Protein AF-A0A7U9SZ93-F1 (afdb_monomer)

pLDDT: mean 77.61, std 23.72, range [25.92, 97.75]

Secondary structure (DSSP, 8-state):
----------PPPPP----------------S--S-----TT-SEEEE-TTS-EEEEEEPTT--SSS--EEEEEE-TTS-EEEEEE-GGG--TTSEEHHHHHHHHHHHHHTTSS-HHHHHHTTTTT--S---HHHHTT-EE-HHHHHHHHHHHHHHTT-HHHHHHHHHHHHHHHHHHTT-

Radius of gyration: 24.44 Å; Cα contacts (8 Å, |Δi|>4): 261; chains: 1; bounding box: 89×52×38 Å

Solvent-accessible surface area (backbone atoms only — not comparable to full-atom values): 10765 Å² total; per-residue (Å²): 131,89,79,96,75,89,81,83,87,83,86,82,86,83,82,90,78,91,84,80,90,74,83,77,76,68,73,76,81,68,74,76,77,80,40,76,74,77,77,62,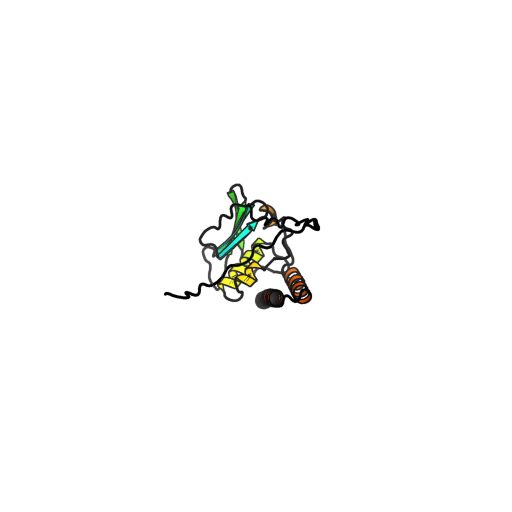86,86,44,74,45,72,47,75,32,61,67,25,16,34,40,36,28,28,79,30,91,84,51,41,94,92,49,54,35,27,30,35,40,37,30,34,65,89,65,53,74,49,78,44,84,42,46,46,92,73,57,44,54,64,63,24,27,54,51,49,48,54,40,36,37,41,48,33,35,76,69,68,64,38,55,69,73,42,42,71,47,63,55,55,84,73,64,84,74,72,47,29,67,75,47,37,73,65,49,69,41,42,46,49,60,42,38,52,52,50,22,52,50,22,50,76,72,68,33,60,71,54,20,54,34,30,49,49,50,51,54,44,48,51,66,52,61,77,70,107

Sequence (180 aa):
MNVNGINNGAYMTVQKGRVPKLRNESSNFQNSFNGVHTLVMGGLCSRGLADGGCVTVYKAEGYSAENPIMRVVTRAADGQEHEQLIYPAKVDPASATRTEIDALAAYLVDEKKLDGMAALRIGAGAEKGTESFSTAFAEKKNFYAIAEEMMKMQYECRNLAGYASYQKILSAFDAFMDKG

Structure (mmCIF, N/CA/C/O backbone):
data_AF-A0A7U9SZ93-F1
#
_entry.id   AF-A0A7U9SZ93-F1
#
loop_
_atom_site.group_PDB
_atom_site.id
_atom_site.type_symbol
_atom_site.label_atom_id
_atom_site.label_alt_id
_atom_site.label_comp_id
_atom_site.label_asym_id
_atom_site.label_entity_id
_atom_site.label_seq_id
_atom_site.pdbx_PDB_ins_code
_atom_site.Cartn_x
_atom_site.Cartn_y
_atom_site.Cartn_z
_atom_site.occupancy
_atom_site.B_iso_or_equiv
_atom_site.auth_seq_id
_atom_site.auth_comp_id
_atom_site.auth_asym_id
_atom_site.auth_atom_id
_atom_site.pdbx_PDB_model_num
ATOM 1 N N . MET A 1 1 ? 73.102 -36.809 14.522 1.00 31.33 1 MET A N 1
ATOM 2 C CA . MET A 1 1 ? 71.870 -37.623 14.476 1.00 31.33 1 MET A CA 1
ATOM 3 C C . MET A 1 1 ? 70.683 -36.690 14.578 1.00 31.33 1 MET A C 1
ATOM 5 O O . MET A 1 1 ? 70.724 -35.839 15.452 1.00 31.33 1 MET A O 1
ATOM 9 N N . ASN A 1 2 ? 69.672 -36.936 13.733 1.00 25.92 2 ASN A N 1
ATOM 10 C CA . ASN A 1 2 ? 68.259 -36.545 13.863 1.00 25.92 2 ASN A CA 1
ATOM 11 C C . ASN A 1 2 ? 67.887 -35.054 13.822 1.00 25.92 2 ASN A C 1
ATOM 13 O O . ASN A 1 2 ? 68.501 -34.247 14.498 1.00 25.92 2 ASN A O 1
ATOM 17 N N . VAL A 1 3 ? 66.815 -34.608 13.164 1.00 28.03 3 VAL A N 1
ATOM 18 C CA . VAL A 1 3 ? 66.059 -34.992 11.950 1.00 28.03 3 VAL A CA 1
ATOM 19 C C . VAL A 1 3 ? 65.309 -33.703 11.567 1.00 28.03 3 VAL A C 1
ATOM 21 O O . VAL A 1 3 ? 64.811 -33.006 12.448 1.00 28.03 3 VAL A O 1
ATOM 24 N N . ASN A 1 4 ? 65.225 -33.388 10.274 1.00 29.12 4 ASN A N 1
ATOM 25 C CA . ASN A 1 4 ? 64.464 -32.251 9.747 1.00 29.12 4 ASN A CA 1
ATOM 26 C C . ASN A 1 4 ? 62.950 -32.464 9.918 1.00 29.12 4 ASN A C 1
ATOM 28 O O . ASN A 1 4 ? 62.392 -33.396 9.343 1.00 29.12 4 ASN A O 1
ATOM 32 N N . GLY A 1 5 ? 62.293 -31.566 10.655 1.00 31.05 5 GLY A N 1
ATOM 33 C CA . GLY A 1 5 ? 60.838 -31.434 10.724 1.00 31.05 5 GLY A CA 1
ATOM 34 C C . GLY A 1 5 ? 60.398 -30.092 10.139 1.00 31.05 5 GLY A C 1
ATOM 35 O O . GLY A 1 5 ? 60.733 -29.038 10.668 1.00 31.05 5 GLY A O 1
ATOM 36 N N . ILE A 1 6 ? 59.666 -30.154 9.030 1.00 35.97 6 ILE A N 1
ATOM 37 C CA . ILE A 1 6 ? 58.974 -29.047 8.359 1.00 35.97 6 ILE A CA 1
ATOM 38 C C . ILE A 1 6 ? 57.948 -28.426 9.320 1.00 35.97 6 ILE A C 1
ATOM 40 O O . ILE A 1 6 ? 57.175 -29.168 9.925 1.00 35.97 6 ILE A O 1
ATOM 44 N N . ASN A 1 7 ? 57.860 -27.092 9.408 1.00 32.72 7 ASN A N 1
ATOM 45 C CA . ASN A 1 7 ? 56.619 -26.461 9.855 1.00 32.72 7 ASN A CA 1
ATOM 46 C C . ASN A 1 7 ? 56.315 -25.142 9.131 1.00 32.72 7 ASN A C 1
ATOM 48 O O . ASN A 1 7 ? 57.194 -24.330 8.851 1.00 32.72 7 ASN A O 1
ATOM 52 N N . ASN A 1 8 ? 55.036 -25.013 8.794 1.00 31.09 8 ASN A N 1
ATOM 53 C CA . ASN A 1 8 ? 54.407 -24.039 7.914 1.00 31.09 8 ASN A CA 1
ATOM 54 C C . ASN A 1 8 ? 54.127 -22.700 8.618 1.00 31.09 8 ASN A C 1
ATOM 56 O O . ASN A 1 8 ? 53.673 -22.682 9.756 1.00 31.09 8 ASN A O 1
ATOM 60 N N . GLY A 1 9 ? 54.253 -21.607 7.854 1.00 30.03 9 GLY A N 1
ATOM 61 C CA . GLY A 1 9 ? 53.345 -20.453 7.911 1.00 30.03 9 GLY A CA 1
ATOM 62 C C . GLY A 1 9 ? 53.557 -19.409 9.013 1.00 30.03 9 GLY A C 1
ATOM 63 O O . GLY A 1 9 ? 52.816 -19.385 9.989 1.00 30.03 9 GLY A O 1
ATOM 64 N N . ALA A 1 10 ? 54.458 -18.449 8.784 1.00 28.47 10 ALA A N 1
ATOM 65 C CA . ALA A 1 10 ? 54.437 -17.151 9.465 1.00 28.47 10 ALA A CA 1
ATOM 66 C C . ALA A 1 10 ? 53.928 -16.072 8.491 1.00 28.47 10 ALA A C 1
ATOM 68 O O . ALA A 1 10 ? 54.569 -15.802 7.476 1.00 28.47 10 ALA A O 1
ATOM 69 N N . TYR A 1 11 ? 52.783 -15.452 8.787 1.00 28.86 11 TYR A N 1
ATOM 70 C CA . TYR A 1 11 ? 52.353 -14.231 8.100 1.00 28.86 11 TYR A CA 1
ATOM 71 C C . TYR A 1 11 ? 53.077 -13.020 8.707 1.00 28.86 11 TYR A C 1
ATOM 73 O O . TYR A 1 11 ? 53.066 -12.822 9.920 1.00 28.86 11 TYR A O 1
ATOM 81 N N . MET A 1 12 ? 53.715 -12.228 7.843 1.00 28.36 12 MET A N 1
ATOM 82 C CA . MET A 1 12 ? 54.451 -11.002 8.169 1.00 28.36 12 MET A CA 1
ATOM 83 C C . MET A 1 12 ? 53.517 -9.844 8.557 1.00 28.36 12 MET A C 1
ATOM 85 O O . MET A 1 12 ? 52.495 -9.607 7.913 1.00 28.36 12 MET A O 1
ATOM 89 N N . THR A 1 13 ? 53.919 -9.065 9.561 1.00 32.81 13 THR A N 1
ATOM 90 C CA . THR A 1 13 ? 53.253 -7.831 10.009 1.00 32.81 13 THR A CA 1
ATOM 91 C C . THR A 1 13 ? 53.628 -6.651 9.103 1.00 32.81 13 THR A C 1
ATOM 93 O O . THR A 1 13 ? 54.809 -6.339 8.960 1.00 32.81 13 THR A O 1
ATOM 96 N N . VAL A 1 14 ? 52.648 -5.949 8.519 1.00 34.06 14 VAL A N 1
ATOM 97 C CA . VAL A 1 14 ? 52.897 -4.761 7.675 1.00 34.06 14 VAL A CA 1
ATOM 98 C C . VAL A 1 14 ? 52.800 -3.471 8.505 1.00 34.06 14 VAL A C 1
ATOM 100 O O . VAL A 1 14 ? 51.798 -3.215 9.174 1.00 34.06 14 VAL A O 1
ATOM 103 N N . GLN A 1 15 ? 53.863 -2.658 8.463 1.00 34.50 15 GLN A N 1
ATOM 104 C CA . GLN A 1 15 ? 54.005 -1.371 9.156 1.00 34.50 15 GLN A CA 1
ATOM 105 C C . GLN A 1 15 ? 53.148 -0.252 8.524 1.00 34.50 15 GLN A C 1
ATOM 107 O O . GLN A 1 15 ? 53.069 -0.117 7.305 1.00 34.50 15 GLN A O 1
ATOM 112 N N . LYS A 1 16 ? 52.540 0.593 9.373 1.00 35.19 16 LYS A N 1
ATOM 113 C CA . LYS A 1 16 ? 51.723 1.766 9.001 1.00 35.19 16 LYS A CA 1
ATOM 114 C C . LYS A 1 16 ? 52.574 2.921 8.445 1.00 35.19 16 LYS A C 1
ATOM 116 O O . LYS A 1 16 ? 53.271 3.583 9.210 1.00 35.19 16 LYS A O 1
ATOM 121 N N . GLY A 1 17 ? 52.395 3.257 7.166 1.00 31.75 17 GLY A N 1
ATOM 122 C CA . GLY A 1 17 ? 52.705 4.580 6.600 1.00 31.75 17 GLY A CA 1
ATOM 123 C C . GLY A 1 17 ? 51.456 5.478 6.566 1.00 31.75 17 GLY A C 1
ATOM 124 O O . GLY A 1 17 ? 50.368 5.005 6.247 1.00 31.75 17 GLY A O 1
ATOM 125 N N . ARG A 1 18 ? 51.576 6.763 6.933 1.00 43.62 18 ARG A N 1
ATOM 126 C CA . ARG A 1 18 ? 50.478 7.758 6.912 1.00 43.62 18 ARG A CA 1
ATOM 127 C C . ARG A 1 18 ? 50.442 8.540 5.599 1.00 43.62 18 ARG A C 1
ATOM 129 O O . ARG A 1 18 ? 51.437 9.194 5.326 1.00 43.62 18 ARG A O 1
ATOM 136 N N . VAL A 1 19 ? 49.276 8.600 4.940 1.00 34.16 19 VAL A N 1
ATOM 137 C CA . VAL A 1 19 ? 48.584 9.771 4.313 1.00 34.16 19 VAL A CA 1
ATOM 138 C C . VAL A 1 19 ? 47.354 9.264 3.521 1.00 34.16 19 VAL A C 1
ATOM 140 O O . VAL A 1 19 ? 47.399 8.109 3.108 1.00 34.16 19 VAL A O 1
ATOM 143 N N . PRO A 1 20 ? 46.295 10.050 3.208 1.00 33.03 20 PRO A N 1
ATOM 144 C CA . PRO A 1 20 ? 45.806 11.337 3.730 1.00 33.03 20 PRO A CA 1
ATOM 145 C C . PRO A 1 20 ? 44.387 11.224 4.362 1.00 33.03 20 PRO A C 1
ATOM 147 O O . PRO A 1 20 ? 43.638 10.285 4.101 1.00 33.03 20 PRO A O 1
ATOM 150 N N . LYS A 1 21 ? 43.977 12.194 5.19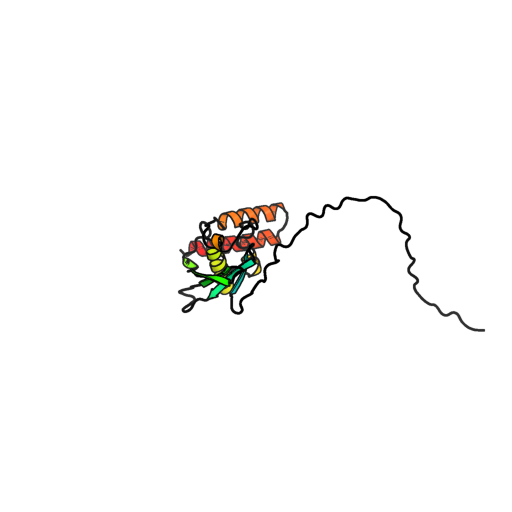8 1.00 38.19 21 LYS A N 1
ATOM 151 C CA . LYS A 1 21 ? 42.596 12.262 5.723 1.00 38.19 21 LYS A CA 1
ATOM 152 C C . LYS A 1 21 ? 41.635 12.711 4.616 1.00 38.19 21 LYS A C 1
ATOM 154 O O . LYS A 1 21 ? 41.439 13.908 4.427 1.00 38.19 21 LYS A O 1
ATOM 159 N N . LEU A 1 22 ? 40.998 11.761 3.935 1.00 34.59 22 LEU A N 1
ATOM 160 C CA . LEU A 1 22 ? 39.692 12.013 3.329 1.00 34.59 22 LEU A CA 1
ATOM 161 C C . LEU A 1 22 ? 38.720 12.289 4.475 1.00 34.59 22 LEU A C 1
ATOM 163 O O . LEU A 1 22 ? 38.514 11.446 5.351 1.00 34.59 22 LEU A O 1
ATOM 167 N N . ARG A 1 23 ? 38.184 13.510 4.510 1.00 34.34 23 ARG A N 1
ATOM 168 C CA . ARG A 1 23 ? 37.079 13.867 5.392 1.00 34.34 23 ARG A CA 1
ATOM 169 C C . ARG A 1 23 ? 35.886 13.051 4.905 1.00 34.34 23 ARG A C 1
ATOM 171 O O . ARG A 1 23 ? 35.230 13.412 3.937 1.00 34.34 23 ARG A O 1
ATOM 178 N N . ASN A 1 24 ? 35.691 11.892 5.520 1.00 38.94 24 ASN A N 1
ATOM 179 C CA . ASN A 1 24 ? 34.487 11.111 5.342 1.00 38.94 24 ASN A CA 1
ATOM 180 C C . ASN A 1 24 ? 33.405 11.862 6.119 1.00 38.94 24 ASN A C 1
ATOM 182 O O . ASN A 1 24 ? 33.182 11.604 7.300 1.00 38.94 24 ASN A O 1
ATOM 186 N N . GLU A 1 25 ? 32.805 12.870 5.492 1.00 40.66 25 GLU A N 1
ATOM 187 C CA . GLU A 1 25 ? 31.473 13.301 5.893 1.00 40.66 25 GLU A CA 1
ATOM 188 C C . GLU A 1 25 ? 30.541 12.178 5.455 1.00 40.66 25 GLU A C 1
ATOM 190 O O . GLU A 1 25 ? 29.906 12.222 4.406 1.00 40.66 25 GLU A O 1
ATOM 195 N N . SER A 1 26 ? 30.531 11.105 6.249 1.00 33.38 26 SER A N 1
ATOM 196 C CA . SER A 1 26 ? 29.416 10.183 6.247 1.00 33.38 26 SER A CA 1
ATOM 197 C C . SER A 1 26 ? 28.205 11.042 6.571 1.00 33.38 26 SER A C 1
ATOM 199 O O . SER A 1 26 ? 28.023 11.445 7.722 1.00 33.38 26 SER A O 1
ATOM 201 N N . SER A 1 27 ? 27.399 11.365 5.560 1.00 37.50 27 SER A N 1
ATOM 202 C CA . SER A 1 27 ? 26.005 11.696 5.800 1.00 37.50 27 SER A CA 1
ATOM 203 C C . SER A 1 27 ? 25.494 10.557 6.663 1.00 37.50 27 SER A C 1
ATOM 205 O O . SER A 1 27 ? 25.481 9.410 6.210 1.00 37.50 27 SER A O 1
ATOM 207 N N . ASN A 1 28 ? 25.227 10.844 7.935 1.00 32.81 28 ASN A N 1
ATOM 208 C CA . ASN A 1 28 ? 24.661 9.874 8.846 1.00 32.81 28 ASN A CA 1
ATOM 209 C C . ASN A 1 28 ? 23.419 9.324 8.152 1.00 32.81 28 ASN A C 1
ATOM 211 O O . ASN A 1 28 ? 22.401 10.008 8.082 1.00 32.81 28 ASN A O 1
ATOM 215 N N . PHE A 1 29 ? 23.503 8.110 7.612 1.00 36.12 29 PHE A N 1
ATOM 216 C CA . PHE A 1 29 ? 22.314 7.360 7.268 1.00 36.12 29 PHE A CA 1
ATOM 217 C C . PHE A 1 29 ? 21.731 6.933 8.612 1.00 36.12 29 PHE A C 1
ATOM 219 O O . PHE A 1 29 ? 21.973 5.835 9.110 1.00 36.12 29 PHE A O 1
ATOM 226 N N . GLN A 1 30 ? 21.069 7.881 9.274 1.00 31.77 30 GLN A N 1
ATOM 227 C CA . GLN A 1 30 ? 20.194 7.581 10.382 1.00 31.77 30 GLN A CA 1
ATOM 228 C C . GLN A 1 30 ? 19.029 6.831 9.760 1.00 31.77 30 GLN A C 1
ATOM 230 O O . GLN A 1 30 ? 18.135 7.417 9.159 1.00 31.77 30 GLN A O 1
ATOM 235 N N . ASN A 1 31 ? 19.065 5.510 9.886 1.00 33.62 31 ASN A N 1
ATOM 236 C CA . ASN A 1 31 ? 17.847 4.727 9.878 1.00 33.62 31 ASN A CA 1
ATOM 237 C C . ASN A 1 31 ? 16.881 5.410 10.857 1.00 33.62 31 ASN A C 1
ATOM 239 O O . ASN A 1 31 ? 17.101 5.374 12.064 1.00 33.62 31 ASN A O 1
ATOM 243 N N . SER A 1 32 ? 15.836 6.057 10.344 1.00 36.88 32 SER A N 1
ATOM 244 C CA . SER A 1 32 ? 14.796 6.735 11.134 1.00 36.88 32 SER A CA 1
ATOM 245 C C . SER A 1 32 ? 13.912 5.753 11.931 1.00 36.88 32 SER A C 1
ATOM 247 O O . SER A 1 32 ? 12.857 6.123 12.436 1.00 36.88 32 SER A O 1
ATOM 249 N N . PHE A 1 33 ? 14.320 4.492 12.067 1.00 41.84 33 PHE A N 1
ATOM 250 C CA . PHE A 1 33 ? 13.568 3.421 12.718 1.00 41.84 33 PHE A CA 1
ATOM 251 C C . PHE A 1 33 ? 13.847 3.367 14.234 1.00 41.84 33 PHE A C 1
ATOM 253 O O . PHE A 1 33 ? 14.152 2.309 14.774 1.00 41.84 33 PHE A O 1
ATOM 260 N N . ASN A 1 34 ? 13.789 4.514 14.923 1.00 38.38 34 ASN A N 1
ATOM 261 C CA . ASN A 1 34 ? 13.992 4.616 16.381 1.00 38.38 34 ASN A CA 1
ATOM 262 C C . ASN A 1 34 ? 12.681 4.564 17.194 1.00 38.38 34 ASN A C 1
ATOM 264 O O . ASN A 1 34 ? 12.705 4.755 18.409 1.00 38.38 34 ASN A O 1
ATOM 268 N N . GLY A 1 35 ? 11.537 4.312 16.552 1.00 39.97 35 GLY A N 1
ATOM 269 C CA . GLY A 1 35 ? 10.282 4.038 17.252 1.00 39.97 35 GLY A CA 1
ATOM 270 C C . GLY A 1 35 ? 10.253 2.607 17.788 1.00 39.97 35 GLY A C 1
ATOM 271 O O . GLY A 1 35 ? 10.753 1.684 17.143 1.00 39.97 35 GLY A O 1
ATOM 272 N N . VAL A 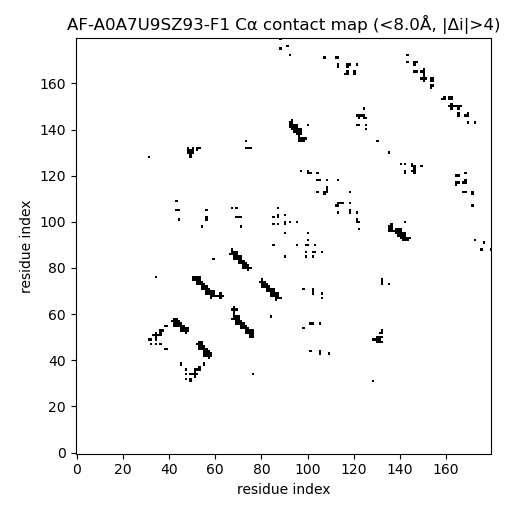1 36 ? 9.635 2.394 18.953 1.00 39.53 36 VAL A N 1
ATOM 273 C CA . VAL A 1 36 ? 9.220 1.051 19.379 1.00 39.53 36 VAL A CA 1
ATOM 274 C C . VAL A 1 36 ? 8.184 0.572 18.363 1.00 39.53 36 VAL A C 1
ATOM 276 O O . VAL A 1 36 ? 7.001 0.885 18.474 1.00 39.53 36 VAL A O 1
ATOM 279 N N . HIS A 1 37 ? 8.622 -0.162 17.336 1.00 47.25 37 HIS A N 1
ATOM 280 C CA . HIS A 1 37 ? 7.709 -0.828 16.418 1.00 47.25 37 HIS A CA 1
ATOM 281 C C . HIS A 1 37 ? 6.961 -1.889 17.214 1.00 47.25 37 HIS A C 1
ATOM 283 O O . HIS A 1 37 ? 7.434 -3.011 17.398 1.00 47.25 37 HIS A O 1
ATOM 289 N N . THR A 1 38 ? 5.779 -1.531 17.702 1.00 48.62 38 THR A N 1
ATOM 290 C CA . THR A 1 38 ? 4.853 -2.518 18.237 1.00 48.62 38 THR A CA 1
ATOM 291 C C . THR A 1 38 ? 4.261 -3.228 17.027 1.00 48.62 38 THR A C 1
ATOM 293 O O . THR A 1 38 ? 3.193 -2.860 16.546 1.00 48.62 38 THR A O 1
ATOM 296 N N . LEU A 1 39 ? 5.004 -4.188 16.468 1.00 51.25 39 LEU A N 1
ATOM 297 C CA . LEU A 1 39 ? 4.455 -5.130 15.501 1.00 51.25 39 LEU A CA 1
ATOM 298 C C . LEU A 1 39 ? 3.350 -5.883 16.233 1.00 51.25 39 LEU A C 1
ATOM 300 O O . LEU A 1 39 ? 3.613 -6.692 17.124 1.00 51.25 39 LEU A O 1
ATOM 304 N N . VAL A 1 40 ? 2.106 -5.545 15.922 1.00 60.12 40 VAL A N 1
ATOM 305 C CA . VAL A 1 40 ? 0.971 -6.171 16.584 1.00 60.12 40 VAL A CA 1
ATOM 306 C C . VAL A 1 40 ? 0.730 -7.524 15.919 1.00 60.12 40 VAL A C 1
ATOM 308 O O . VAL A 1 40 ? 0.546 -7.620 14.703 1.00 60.12 40 VAL A O 1
ATOM 311 N N . MET A 1 41 ? 0.774 -8.585 16.723 1.00 63.47 41 MET A N 1
ATOM 312 C CA . MET A 1 41 ? 0.576 -9.954 16.251 1.00 63.47 41 MET A CA 1
ATOM 313 C C . MET A 1 41 ? -0.791 -10.120 15.578 1.00 63.47 41 MET A C 1
ATOM 315 O O . MET A 1 41 ? -1.795 -9.588 16.045 1.00 63.47 41 MET A O 1
ATOM 319 N N . GLY A 1 42 ? -0.826 -10.888 14.486 1.00 74.75 42 GLY A N 1
ATOM 320 C CA . GLY A 1 42 ? -2.050 -11.181 13.732 1.00 74.75 42 GLY A CA 1
ATOM 321 C C . GLY A 1 42 ? -2.393 -10.179 12.624 1.00 74.75 42 GLY A C 1
ATOM 322 O O . GLY A 1 42 ? -3.359 -10.403 11.898 1.00 74.75 42 GLY A O 1
ATOM 323 N N . GLY A 1 43 ? -1.611 -9.106 12.459 1.00 82.81 43 GLY A N 1
ATOM 324 C CA . GLY A 1 43 ? -1.702 -8.227 11.291 1.00 82.81 43 GLY A CA 1
ATOM 325 C C . GLY A 1 43 ? -1.165 -8.887 10.016 1.00 82.81 43 GLY A C 1
ATOM 326 O O . GLY A 1 43 ? -0.232 -9.688 10.064 1.00 82.81 43 GLY A O 1
ATOM 327 N N . LEU A 1 44 ? -1.741 -8.529 8.869 1.00 87.44 44 LEU A N 1
ATOM 328 C CA . LEU A 1 44 ? -1.263 -8.920 7.538 1.00 87.44 44 LEU A CA 1
ATOM 329 C C . LEU A 1 44 ? -0.037 -8.104 7.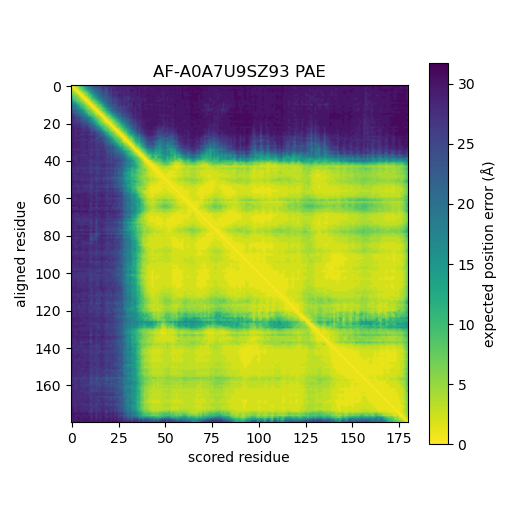114 1.00 87.44 44 LEU A C 1
ATOM 331 O O . LEU A 1 44 ? 0.872 -8.629 6.476 1.00 87.44 44 LEU A O 1
ATOM 335 N N . CYS A 1 45 ? -0.003 -6.822 7.479 1.00 84.44 45 CYS A N 1
ATOM 336 C CA . CYS A 1 45 ? 1.162 -5.962 7.317 1.00 84.44 45 CYS A CA 1
ATOM 337 C C . CYS A 1 45 ? 1.212 -4.914 8.435 1.00 84.44 45 CYS A C 1
ATOM 339 O O . CYS A 1 45 ? 0.187 -4.568 9.030 1.00 84.44 45 CYS A O 1
ATOM 341 N N . SER A 1 46 ? 2.414 -4.418 8.724 1.00 86.62 46 SER A N 1
ATOM 342 C CA . SER A 1 46 ? 2.626 -3.317 9.660 1.00 86.62 46 SER A CA 1
ATOM 343 C C . SER A 1 46 ? 3.747 -2.413 9.160 1.00 86.62 46 SER A C 1
ATOM 345 O O . SER A 1 46 ? 4.740 -2.894 8.610 1.00 86.62 46 SER A O 1
ATOM 347 N N . ARG A 1 47 ? 3.579 -1.104 9.343 1.00 86.81 47 ARG A N 1
ATOM 348 C CA . ARG A 1 47 ? 4.511 -0.057 8.914 1.00 86.81 47 ARG A CA 1
ATOM 349 C C . ARG A 1 47 ? 4.676 0.953 10.040 1.00 86.81 47 ARG A C 1
ATOM 351 O O . ARG A 1 47 ? 3.697 1.343 10.666 1.00 86.81 47 ARG A O 1
ATOM 358 N N . GLY A 1 48 ? 5.907 1.365 10.323 1.00 84.81 48 GLY A N 1
ATOM 359 C CA . GLY A 1 48 ? 6.147 2.438 11.288 1.00 84.81 48 GLY A CA 1
ATOM 360 C C . GLY A 1 48 ? 5.974 3.821 10.676 1.00 84.81 48 GLY A C 1
ATOM 361 O O . GLY A 1 48 ? 6.190 4.007 9.481 1.00 84.81 48 GLY A O 1
ATOM 362 N N . LEU A 1 49 ? 5.618 4.775 11.525 1.00 86.06 49 LEU A N 1
ATOM 363 C CA . LEU A 1 49 ? 5.507 6.192 11.201 1.00 86.06 49 LEU A CA 1
ATOM 364 C C . LEU A 1 49 ? 6.726 6.947 11.743 1.00 86.06 49 LEU A C 1
ATOM 366 O O . LEU A 1 49 ? 7.404 6.482 12.664 1.00 86.06 49 LEU A O 1
ATOM 370 N N . ALA A 1 50 ? 7.017 8.119 11.177 1.00 85.44 50 ALA A N 1
ATOM 371 C CA . ALA A 1 50 ? 8.190 8.910 11.553 1.00 85.44 50 ALA A CA 1
ATOM 372 C C . ALA A 1 50 ? 8.094 9.477 12.980 1.00 85.44 50 ALA A C 1
ATOM 374 O O . ALA A 1 50 ? 9.113 9.735 13.614 1.00 85.44 50 ALA A O 1
ATOM 375 N N . ASP A 1 51 ? 6.876 9.636 13.502 1.00 85.69 51 ASP A N 1
ATOM 376 C CA . ASP A 1 51 ? 6.600 10.082 14.872 1.00 85.69 51 ASP A CA 1
ATOM 377 C C . ASP A 1 51 ? 6.660 8.952 15.917 1.00 85.69 51 ASP A C 1
ATOM 379 O O . ASP A 1 51 ? 6.348 9.170 17.086 1.00 85.69 51 ASP A O 1
ATOM 383 N N . GLY A 1 52 ? 7.075 7.747 15.511 1.00 85.69 52 GLY A N 1
ATOM 384 C CA . GLY A 1 52 ? 7.166 6.575 16.380 1.00 85.69 52 GLY A CA 1
ATOM 385 C C . GLY A 1 52 ? 5.867 5.777 16.499 1.00 85.69 52 GLY A C 1
ATOM 386 O O . GLY A 1 52 ? 5.860 4.760 17.192 1.00 85.69 52 GLY A O 1
ATOM 387 N N . GLY A 1 53 ? 4.794 6.196 15.822 1.00 88.81 53 GLY A N 1
ATOM 388 C CA . GLY A 1 53 ? 3.578 5.404 15.675 1.00 88.81 53 GLY A CA 1
ATOM 389 C C . GLY A 1 53 ? 3.720 4.234 14.693 1.00 88.81 53 GLY A C 1
ATOM 390 O O . GLY A 1 53 ? 4.786 3.967 14.129 1.00 88.81 53 GLY A O 1
ATOM 391 N N . CYS A 1 54 ? 2.618 3.530 14.452 1.00 90.12 54 CYS A N 1
ATOM 392 C CA . CYS A 1 54 ? 2.532 2.496 13.428 1.00 90.12 54 CYS A CA 1
ATOM 393 C C . CYS A 1 54 ? 1.146 2.420 12.781 1.00 90.12 54 CYS A C 1
ATOM 395 O O . CYS A 1 54 ? 0.143 2.835 13.353 1.00 90.12 54 CYS A O 1
ATOM 397 N N . VAL A 1 55 ? 1.098 1.843 11.586 1.00 91.25 55 VAL A N 1
ATOM 398 C CA . VAL A 1 55 ? -0.117 1.403 10.900 1.00 91.25 55 VAL A CA 1
ATOM 399 C C . VAL A 1 55 ? -0.070 -0.113 10.833 1.00 91.25 55 VAL A C 1
ATOM 401 O O . VAL A 1 55 ? 0.953 -0.679 10.451 1.00 91.25 55 VAL A O 1
ATOM 404 N N . THR A 1 56 ? -1.155 -0.787 11.204 1.00 92.56 56 THR A N 1
ATOM 405 C CA . THR A 1 56 ? -1.282 -2.243 11.072 1.00 92.56 56 THR A CA 1
ATOM 406 C C . THR A 1 56 ? -2.600 -2.598 10.404 1.00 92.56 56 THR A C 1
ATOM 408 O O . THR A 1 56 ? -3.655 -2.096 10.791 1.00 92.56 56 THR A O 1
ATOM 411 N N . VAL A 1 57 ? -2.536 -3.478 9.408 1.00 94.25 57 VAL A N 1
ATOM 412 C CA . VAL A 1 57 ? -3.696 -3.925 8.633 1.00 94.25 57 VAL A CA 1
ATOM 413 C C . VAL A 1 57 ? -4.080 -5.342 9.042 1.00 94.25 57 VAL A C 1
ATOM 415 O O . VAL A 1 57 ? -3.227 -6.220 9.134 1.00 94.25 57 VAL A O 1
ATOM 418 N N . TYR A 1 58 ? -5.373 -5.583 9.227 1.00 93.69 58 TYR A N 1
ATOM 419 C CA . TYR A 1 58 ? -5.963 -6.877 9.560 1.00 93.69 58 TYR A CA 1
ATOM 420 C C . TYR A 1 58 ? -7.099 -7.203 8.591 1.00 93.69 58 TYR A C 1
ATOM 422 O O . TYR A 1 58 ? -7.693 -6.304 7.993 1.00 93.69 58 TYR A O 1
ATOM 430 N N . LYS A 1 59 ? -7.476 -8.481 8.513 1.00 94.06 59 LYS A N 1
ATOM 431 C CA . LYS A 1 59 ? -8.81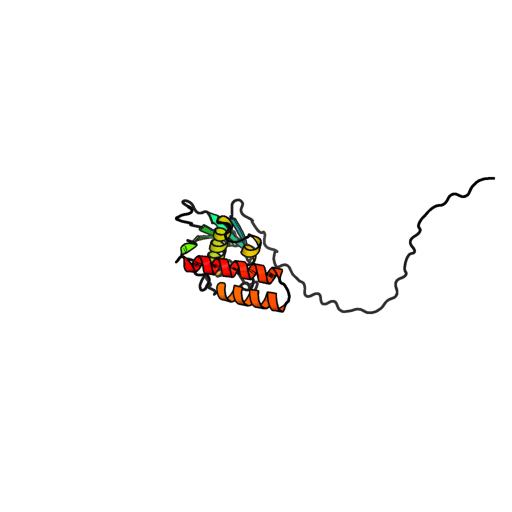8 -8.840 8.035 1.00 94.06 59 LYS A CA 1
ATOM 432 C C . LYS A 1 59 ? -9.833 -8.333 9.057 1.00 94.06 59 LYS A C 1
ATOM 434 O O . LYS A 1 59 ? -9.646 -8.548 10.257 1.00 94.06 59 LYS A O 1
ATOM 439 N N . ALA A 1 60 ? -10.859 -7.624 8.601 1.00 94.88 60 ALA A N 1
ATOM 440 C CA . ALA A 1 60 ? -11.951 -7.215 9.472 1.00 94.88 60 ALA A CA 1
ATOM 441 C C . ALA A 1 60 ? -12.854 -8.410 9.809 1.00 94.88 60 ALA A C 1
ATOM 443 O O . ALA A 1 60 ? -12.823 -9.453 9.147 1.00 94.88 60 ALA A O 1
ATOM 444 N N . GLU A 1 61 ? -13.694 -8.244 10.828 1.00 92.44 61 GLU A N 1
ATOM 445 C CA . GLU A 1 61 ? -14.808 -9.160 11.050 1.00 92.44 61 GLU A CA 1
ATOM 446 C C . GLU A 1 61 ? -15.724 -9.173 9.815 1.00 92.44 61 GLU A C 1
ATOM 448 O O . GLU A 1 61 ? -16.003 -8.130 9.222 1.00 92.44 61 GLU A O 1
ATOM 453 N N . GLY A 1 62 ? -16.154 -10.364 9.392 1.00 89.56 62 GLY A N 1
ATOM 454 C CA . GLY A 1 62 ? -16.982 -10.527 8.193 1.00 89.56 62 GLY A CA 1
ATOM 455 C C . GLY A 1 62 ? -16.226 -10.481 6.860 1.00 89.56 62 GLY A C 1
ATOM 456 O O . GLY A 1 62 ? -16.873 -10.471 5.815 1.00 89.56 62 GLY A O 1
ATOM 457 N N . TYR A 1 63 ? -14.887 -10.482 6.867 1.00 92.06 63 TYR A N 1
ATOM 458 C CA . TYR A 1 63 ? -14.086 -10.637 5.648 1.00 92.06 63 TYR A CA 1
ATOM 459 C C . TYR A 1 63 ? -14.464 -11.917 4.882 1.00 92.06 63 TYR A C 1
ATOM 461 O O . TYR A 1 63 ? -14.408 -13.018 5.437 1.00 92.06 63 TYR A O 1
ATOM 469 N N . SER A 1 64 ? -14.758 -11.781 3.587 1.00 91.12 64 SER A N 1
ATOM 470 C CA . SER A 1 64 ? -14.848 -12.895 2.634 1.00 91.12 64 SER A CA 1
ATOM 471 C C . SER A 1 64 ? -14.166 -12.534 1.311 1.00 91.12 64 SER A C 1
ATOM 473 O O . SER A 1 64 ? -13.821 -11.375 1.084 1.00 91.12 64 SER A O 1
ATOM 475 N N . ALA A 1 65 ? -13.969 -13.515 0.428 1.00 85.62 65 ALA A N 1
ATOM 476 C CA . ALA A 1 65 ? -13.399 -13.262 -0.898 1.00 85.62 65 ALA A CA 1
ATOM 477 C C . ALA A 1 65 ? -14.313 -12.365 -1.760 1.00 85.62 65 ALA A C 1
ATOM 479 O O . ALA A 1 65 ? -13.836 -11.566 -2.561 1.00 85.62 65 ALA A O 1
ATOM 480 N N . GLU A 1 66 ? -15.630 -12.470 -1.572 1.00 88.31 66 GLU A N 1
ATOM 481 C CA . GLU A 1 66 ? -16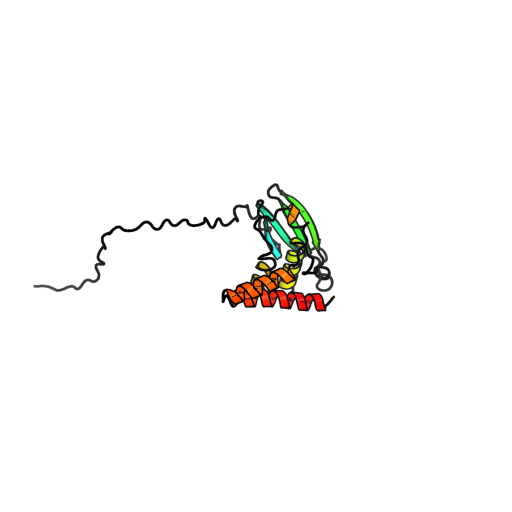.654 -11.678 -2.264 1.00 88.31 66 GLU A CA 1
ATOM 482 C C . GLU A 1 66 ? -16.833 -10.285 -1.648 1.00 88.31 66 GLU A C 1
ATOM 484 O O . GLU A 1 66 ? -17.271 -9.357 -2.326 1.00 88.31 66 GLU A O 1
ATOM 489 N N . ASN A 1 67 ? -16.501 -10.134 -0.365 1.00 89.94 67 ASN A N 1
ATOM 490 C CA . ASN A 1 67 ? -16.591 -8.879 0.370 1.00 89.94 67 ASN A CA 1
ATOM 491 C C . ASN A 1 67 ? -15.331 -8.674 1.227 1.00 89.94 67 ASN A C 1
ATOM 493 O O . ASN A 1 67 ? -15.371 -8.841 2.454 1.00 89.94 67 ASN A O 1
ATOM 497 N N . PRO A 1 68 ? -14.188 -8.339 0.602 1.00 93.00 68 PRO A N 1
ATOM 498 C CA . PRO A 1 68 ? -12.971 -8.080 1.346 1.00 93.00 68 PRO A CA 1
ATOM 499 C C . PRO A 1 68 ? -13.121 -6.760 2.108 1.00 93.00 68 PRO A C 1
ATOM 501 O O . PRO A 1 68 ? -13.327 -5.698 1.519 1.00 93.00 68 PRO A O 1
ATOM 504 N N . ILE A 1 69 ? -13.000 -6.827 3.433 1.00 96.62 69 ILE A N 1
ATOM 505 C CA . ILE A 1 69 ? -12.971 -5.660 4.319 1.00 96.62 69 ILE A CA 1
ATOM 506 C C . ILE A 1 69 ? -11.706 -5.738 5.166 1.00 96.62 69 ILE A C 1
ATOM 508 O O . ILE A 1 69 ? -11.470 -6.711 5.884 1.00 96.62 69 ILE A O 1
ATOM 512 N N . MET A 1 70 ? -10.892 -4.695 5.090 1.00 95.81 70 MET A N 1
ATOM 513 C CA . MET A 1 70 ? -9.654 -4.576 5.845 1.00 95.81 70 MET A CA 1
ATOM 514 C C . MET A 1 70 ? -9.884 -3.639 7.020 1.00 95.81 70 MET A C 1
ATOM 516 O O . MET A 1 70 ? -10.425 -2.547 6.855 1.00 95.81 70 MET A O 1
ATOM 520 N N . ARG A 1 71 ? -9.450 -4.049 8.207 1.00 96.75 71 ARG A N 1
ATOM 521 C CA . ARG A 1 71 ? -9.420 -3.187 9.387 1.00 96.75 71 ARG A CA 1
ATOM 522 C C . ARG A 1 71 ? -8.019 -2.618 9.513 1.00 96.75 71 ARG A C 1
ATOM 524 O O . ARG A 1 71 ? -7.063 -3.376 9.672 1.00 96.75 71 ARG A O 1
ATOM 531 N N . VAL A 1 72 ? -7.888 -1.304 9.422 1.00 95.94 72 VAL A N 1
ATOM 532 C CA . VAL A 1 72 ? -6.610 -0.602 9.543 1.00 95.94 72 VAL A CA 1
ATOM 533 C C . VAL A 1 72 ? -6.588 0.146 10.860 1.00 95.94 72 VAL A C 1
ATOM 535 O O . VAL A 1 72 ? -7.465 0.966 11.113 1.00 95.94 72 VAL A O 1
ATOM 538 N N . VAL A 1 73 ? -5.584 -0.135 11.683 1.00 94.62 73 VAL A N 1
ATOM 539 C CA . VAL A 1 73 ? -5.349 0.568 12.945 1.00 94.62 73 VAL A CA 1
ATOM 540 C C . VAL A 1 73 ? -4.082 1.385 12.809 1.00 94.62 73 VAL A C 1
ATOM 542 O O . VAL A 1 73 ? -2.992 0.828 12.660 1.00 94.62 73 VAL A O 1
ATOM 545 N N . THR A 1 74 ? -4.231 2.696 12.899 1.00 93.25 74 THR A N 1
ATOM 546 C CA . THR A 1 74 ? -3.122 3.623 13.099 1.00 93.25 74 THR A CA 1
ATOM 547 C C . THR A 1 74 ? -2.994 3.856 14.598 1.00 93.25 74 THR A C 1
ATOM 549 O O . THR A 1 74 ? -3.975 4.211 15.244 1.00 93.25 74 THR A O 1
ATOM 552 N N . ARG A 1 75 ? -1.807 3.652 15.164 1.00 91.94 75 ARG A N 1
ATOM 553 C CA . ARG A 1 75 ? -1.504 3.885 16.578 1.00 91.94 75 ARG A CA 1
ATOM 554 C C . ARG A 1 75 ? -0.387 4.916 16.695 1.00 91.94 75 ARG A C 1
ATOM 556 O O . ARG A 1 75 ? 0.662 4.747 16.081 1.00 91.94 75 ARG A O 1
ATOM 563 N N . ALA A 1 76 ? -0.602 5.975 17.462 1.00 90.25 76 ALA A N 1
ATOM 564 C CA . ALA A 1 76 ? 0.413 6.971 17.781 1.00 90.25 76 ALA A CA 1
ATOM 565 C C . ALA A 1 76 ? 1.403 6.435 18.829 1.00 90.25 76 ALA A C 1
ATOM 567 O O . ALA A 1 76 ? 1.137 5.445 19.514 1.00 90.25 76 ALA A O 1
ATOM 568 N N . ALA A 1 77 ? 2.542 7.107 18.987 1.00 88.38 77 ALA A N 1
ATOM 569 C CA . ALA A 1 77 ? 3.562 6.719 19.964 1.00 88.38 77 ALA A CA 1
ATOM 570 C C . ALA A 1 77 ? 3.073 6.771 21.427 1.00 88.38 77 ALA A C 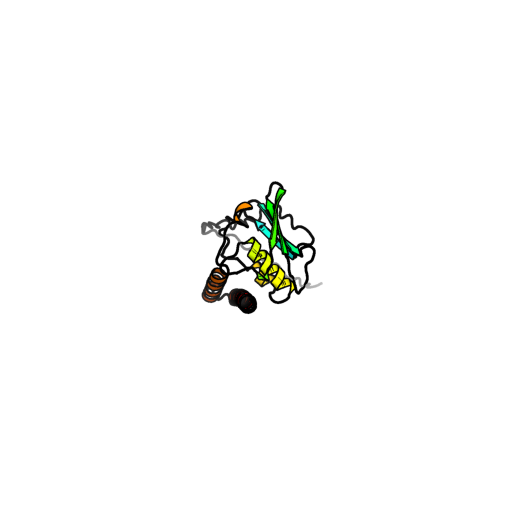1
ATOM 572 O O . ALA A 1 77 ? 3.579 6.033 22.269 1.00 88.38 77 ALA A O 1
ATOM 573 N N . ASP A 1 78 ? 2.085 7.617 21.731 1.00 87.25 78 ASP A N 1
ATOM 574 C CA . ASP A 1 78 ? 1.460 7.736 23.056 1.00 87.25 78 ASP A CA 1
ATOM 575 C C . ASP A 1 78 ? 0.343 6.703 23.308 1.00 87.25 78 ASP A C 1
ATOM 577 O O . ASP A 1 78 ? -0.228 6.656 24.398 1.00 87.25 78 ASP A O 1
ATOM 581 N N . GLY A 1 79 ? 0.049 5.853 22.319 1.00 85.56 79 GLY A N 1
ATOM 582 C CA . GLY A 1 79 ? -0.980 4.823 22.389 1.00 85.56 79 GLY A CA 1
ATOM 583 C C . GLY A 1 79 ? -2.357 5.248 21.878 1.00 85.56 79 GLY A C 1
ATOM 584 O O . GLY A 1 79 ? -3.251 4.404 21.870 1.00 85.56 79 GLY A O 1
ATOM 585 N N . GLN A 1 80 ? -2.551 6.493 21.419 1.00 90.69 80 GLN A N 1
ATOM 586 C CA . GLN A 1 80 ? -3.795 6.883 20.748 1.00 90.69 80 GLN A CA 1
ATOM 587 C C . GLN A 1 80 ? -4.021 6.027 19.495 1.00 90.69 80 GLN A C 1
ATOM 589 O O . GLN A 1 80 ? -3.104 5.825 18.701 1.00 90.69 80 GLN A O 1
ATOM 594 N N . GLU A 1 81 ? -5.252 5.563 19.280 1.00 93.06 81 GLU A N 1
ATOM 595 C CA . GLU A 1 81 ? -5.626 4.780 18.101 1.00 93.06 81 GLU A CA 1
ATOM 596 C C . GLU A 1 81 ? -6.643 5.495 17.218 1.00 93.06 81 GLU A C 1
ATOM 598 O O . GLU A 1 81 ? -7.520 6.219 17.691 1.00 93.06 81 GLU A O 1
ATOM 603 N N . HIS A 1 82 ? -6.531 5.236 15.920 1.00 94.38 82 HIS A N 1
ATOM 604 C CA . HIS A 1 82 ? -7.526 5.556 14.911 1.00 94.38 82 HIS A CA 1
ATOM 605 C C . HIS A 1 82 ? -7.764 4.316 14.053 1.00 94.38 82 HIS A C 1
ATOM 607 O O . HIS A 1 82 ? -6.825 3.770 13.472 1.00 94.38 82 HIS A O 1
ATOM 613 N N . GLU A 1 83 ? -9.016 3.869 13.984 1.00 95.44 83 GLU A N 1
ATOM 614 C CA . GLU A 1 83 ? -9.411 2.683 13.226 1.00 95.44 83 GLU A CA 1
ATOM 615 C C . GLU A 1 83 ? -10.219 3.064 11.981 1.00 95.44 83 GLU A C 1
ATOM 617 O O . GLU A 1 83 ? -11.087 3.937 12.019 1.00 95.44 83 GLU A O 1
ATOM 622 N N . GLN A 1 84 ? -9.945 2.382 10.869 1.00 96.81 84 GLN A N 1
ATOM 623 C CA . GLN A 1 84 ? -10.681 2.507 9.615 1.00 96.81 84 GLN A CA 1
ATOM 624 C C . GLN A 1 84 ? -11.062 1.129 9.079 1.00 96.81 84 GLN A C 1
ATOM 626 O O . GLN A 1 84 ? -10.234 0.219 9.032 1.00 96.81 84 GLN A O 1
ATOM 631 N N . LEU A 1 85 ? -12.301 0.996 8.605 1.00 97.06 85 LEU A N 1
ATOM 632 C CA . LEU A 1 85 ? -12.705 -0.113 7.746 1.00 97.06 85 LEU A CA 1
ATOM 633 C C . LEU A 1 85 ? -12.550 0.315 6.290 1.00 97.06 85 LEU A C 1
ATOM 635 O O . LEU A 1 85 ? -13.217 1.242 5.831 1.00 97.06 85 LEU A O 1
ATOM 639 N N . ILE A 1 86 ? -11.663 -0.363 5.574 1.00 97.06 86 ILE A N 1
ATOM 640 C CA . ILE A 1 86 ? -11.323 -0.061 4.190 1.00 97.06 86 ILE A CA 1
ATOM 641 C C . ILE A 1 86 ? -11.766 -1.226 3.322 1.00 97.06 86 ILE A C 1
ATOM 643 O O . ILE A 1 86 ? -11.416 -2.378 3.568 1.00 97.06 86 ILE A O 1
ATOM 647 N N . TYR A 1 87 ? -12.534 -0.909 2.287 1.00 95.69 87 TYR A N 1
ATOM 648 C CA . TYR A 1 87 ? -12.962 -1.859 1.270 1.00 95.69 87 TYR A CA 1
ATOM 649 C C . TYR A 1 87 ? -11.960 -1.762 0.125 1.00 95.69 87 TYR A C 1
ATOM 651 O O . TYR A 1 87 ? -12.011 -0.757 -0.588 1.00 95.69 87 TYR A O 1
ATOM 659 N N . PRO A 1 88 ? -11.068 -2.751 -0.088 1.00 94.56 88 PRO A N 1
ATOM 660 C CA . PRO A 1 88 ? -10.069 -2.667 -1.143 1.00 94.56 88 PRO A CA 1
ATOM 661 C C . PRO A 1 88 ? -10.711 -2.342 -2.487 1.00 94.56 88 PRO A C 1
ATOM 663 O O . PRO A 1 88 ? -10.210 -1.475 -3.186 1.00 94.56 88 PRO A O 1
ATOM 666 N N . ALA A 1 89 ? -11.870 -2.948 -2.797 1.00 92.25 89 ALA A N 1
ATOM 667 C CA . ALA A 1 89 ? -12.644 -2.742 -4.033 1.00 92.25 89 ALA A CA 1
ATOM 668 C C . ALA A 1 89 ? -13.011 -1.277 -4.338 1.00 92.25 89 ALA A C 1
ATOM 670 O O . ALA A 1 89 ? -13.379 -0.966 -5.463 1.00 92.25 89 ALA A O 1
ATOM 671 N N . LYS A 1 90 ? -12.944 -0.386 -3.344 1.00 93.12 90 LYS A N 1
ATOM 672 C CA . LYS A 1 90 ? -13.260 1.043 -3.481 1.00 93.12 90 LYS A CA 1
ATOM 673 C C . LYS A 1 90 ? -12.020 1.938 -3.432 1.00 93.12 90 LYS A C 1
ATOM 675 O O . LYS A 1 90 ? -12.158 3.156 -3.502 1.00 93.12 90 LYS A O 1
ATOM 680 N N . VAL A 1 91 ? -10.833 1.361 -3.252 1.00 95.25 91 VAL A N 1
ATOM 681 C CA . VAL A 1 91 ? -9.578 2.111 -3.215 1.00 95.25 91 VAL A CA 1
ATOM 682 C C . VAL A 1 91 ? -9.156 2.420 -4.645 1.00 95.25 91 VAL A C 1
ATOM 684 O O . VAL A 1 91 ? -8.902 1.508 -5.425 1.00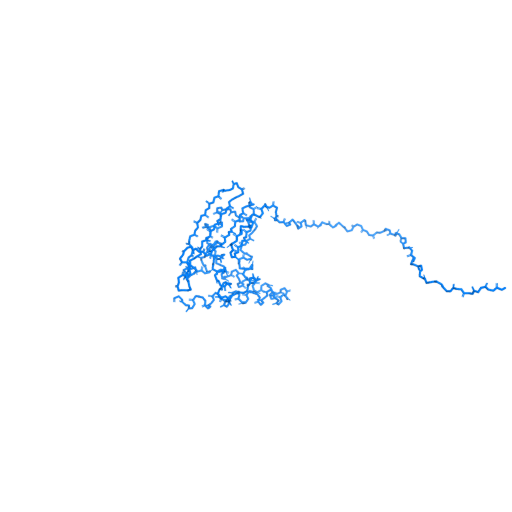 95.25 91 VAL A O 1
ATOM 687 N N . ASP A 1 92 ? -9.051 3.708 -4.958 1.00 95.44 92 ASP A N 1
ATOM 688 C CA . ASP A 1 92 ? -8.465 4.213 -6.198 1.00 95.44 92 ASP A CA 1
ATOM 689 C C . ASP A 1 92 ? -6.982 4.550 -5.962 1.00 95.44 92 ASP A C 1
ATOM 691 O O . ASP A 1 92 ? -6.690 5.534 -5.273 1.00 95.44 92 ASP A O 1
ATOM 695 N N . PRO A 1 93 ? -6.022 3.790 -6.526 1.00 95.38 93 PRO A N 1
ATOM 696 C CA . PRO A 1 93 ? -4.600 4.073 -6.354 1.00 95.38 93 PRO A CA 1
ATOM 697 C C . PRO A 1 93 ? -4.151 5.440 -6.886 1.00 95.38 93 PRO A C 1
ATOM 699 O O . PRO A 1 93 ? -3.088 5.924 -6.491 1.00 95.38 93 PRO A O 1
ATOM 702 N N . ALA A 1 94 ? -4.933 6.084 -7.757 1.00 95.12 94 ALA A N 1
ATOM 703 C CA . ALA A 1 94 ? -4.662 7.438 -8.225 1.00 95.12 94 ALA A CA 1
ATOM 704 C C . ALA A 1 94 ? -5.109 8.529 -7.229 1.00 95.12 94 ALA A C 1
ATOM 706 O O . ALA A 1 94 ? -4.704 9.686 -7.373 1.00 95.12 94 ALA A O 1
ATOM 707 N N . SER A 1 95 ? -5.900 8.179 -6.207 1.00 95.69 95 SER A N 1
ATOM 708 C CA . SER A 1 95 ? -6.425 9.104 -5.196 1.00 95.69 95 SER A CA 1
ATOM 709 C C . SER A 1 95 ? -6.754 8.392 -3.874 1.00 95.69 95 SER A C 1
ATOM 711 O O . SER A 1 95 ? -7.905 8.331 -3.420 1.00 95.69 95 SER A O 1
ATOM 713 N N . ALA A 1 96 ? -5.716 7.875 -3.222 1.00 95.31 96 ALA A N 1
ATOM 714 C CA . ALA A 1 96 ? -5.835 7.123 -1.975 1.00 95.31 96 ALA A CA 1
ATOM 715 C C . ALA A 1 96 ? -5.034 7.768 -0.844 1.00 95.31 96 ALA A C 1
ATOM 717 O O . ALA A 1 96 ? -4.053 8.469 -1.093 1.00 95.31 96 ALA A O 1
ATOM 718 N N . THR A 1 97 ? -5.434 7.536 0.403 1.00 94.38 97 THR A N 1
ATOM 719 C CA . THR A 1 97 ? -4.584 7.788 1.574 1.00 94.38 97 THR A CA 1
ATOM 720 C C . THR A 1 97 ? -3.508 6.714 1.697 1.00 94.38 97 THR A C 1
ATOM 722 O O . THR A 1 97 ? -3.556 5.668 1.040 1.00 94.38 97 THR A O 1
ATOM 725 N N . ARG A 1 98 ? -2.522 6.936 2.574 1.00 91.81 98 ARG A N 1
ATOM 726 C CA . ARG A 1 98 ? -1.516 5.905 2.844 1.00 91.81 98 ARG A CA 1
ATOM 727 C C . ARG A 1 98 ? -2.145 4.656 3.470 1.00 91.81 98 ARG A C 1
ATOM 729 O O . ARG A 1 98 ? -1.818 3.554 3.040 1.00 91.81 98 ARG A O 1
ATOM 736 N N . THR A 1 99 ? -3.084 4.815 4.406 1.00 94.19 99 THR A N 1
ATOM 737 C CA . THR A 1 99 ? -3.822 3.687 5.003 1.00 94.19 99 THR A CA 1
ATOM 738 C C . THR A 1 99 ? -4.675 2.920 3.988 1.00 94.19 99 THR A C 1
ATOM 740 O O . THR A 1 99 ? -4.714 1.691 4.042 1.00 94.19 99 THR A O 1
ATOM 743 N N . GLU A 1 100 ? -5.310 3.608 3.032 1.00 95.88 100 GLU A N 1
ATOM 744 C CA . GLU A 1 100 ? -6.075 2.979 1.943 1.00 95.88 100 GLU A CA 1
ATOM 745 C C . GLU A 1 100 ? -5.178 2.117 1.044 1.00 95.88 100 GLU A C 1
ATOM 747 O O . GLU A 1 100 ? -5.527 0.975 0.732 1.00 95.88 100 GLU A O 1
ATOM 752 N N . ILE A 1 101 ? -3.990 2.612 0.687 1.00 95.06 101 ILE A N 1
ATOM 753 C CA . ILE A 1 101 ? -3.015 1.838 -0.092 1.00 95.06 101 ILE A CA 1
ATOM 754 C C . ILE A 1 101 ? -2.422 0.671 0.692 1.00 95.06 101 ILE A C 1
ATOM 756 O O . ILE A 1 101 ? -2.268 -0.411 0.125 1.00 95.06 101 ILE A O 1
ATOM 760 N N . ASP A 1 102 ? -2.114 0.850 1.977 1.00 93.75 102 ASP A N 1
ATOM 761 C CA . ASP A 1 102 ? -1.594 -0.234 2.816 1.00 93.75 102 ASP A CA 1
ATOM 762 C C . ASP A 1 102 ? -2.622 -1.382 2.915 1.00 93.75 102 ASP A C 1
ATOM 764 O O . ASP A 1 102 ? -2.262 -2.560 2.813 1.00 93.75 102 ASP A O 1
ATOM 768 N N . ALA A 1 103 ? -3.915 -1.048 3.024 1.00 95.62 103 ALA A N 1
ATOM 769 C CA . ALA A 1 103 ? -5.009 -2.018 2.995 1.00 95.62 103 ALA A CA 1
ATOM 770 C C . ALA A 1 103 ? -5.135 -2.741 1.649 1.00 95.62 103 ALA A C 1
ATOM 772 O O . ALA A 1 103 ? -5.239 -3.971 1.624 1.00 95.62 103 ALA A O 1
ATOM 773 N N . LEU A 1 104 ? -5.102 -1.998 0.537 1.00 95.44 104 LEU A N 1
ATOM 774 C CA . LEU A 1 104 ? -5.147 -2.578 -0.806 1.00 95.44 104 LEU A CA 1
ATOM 775 C C . LEU A 1 104 ? -3.972 -3.537 -1.033 1.00 95.44 104 LEU A C 1
ATOM 777 O O . LEU A 1 104 ? -4.162 -4.647 -1.523 1.00 95.44 104 LEU A O 1
ATOM 781 N N . ALA A 1 105 ? -2.766 -3.147 -0.629 1.00 94.25 105 ALA A N 1
ATOM 782 C CA . ALA A 1 105 ? -1.576 -3.972 -0.773 1.00 94.25 105 ALA A CA 1
ATOM 783 C C . ALA A 1 105 ? -1.656 -5.271 0.031 1.00 94.25 105 ALA A C 1
ATOM 785 O O . ALA A 1 105 ? -1.370 -6.342 -0.503 1.00 94.25 105 ALA A O 1
ATOM 786 N N . ALA A 1 106 ? -2.075 -5.188 1.297 1.00 93.50 106 ALA A N 1
ATOM 787 C CA . ALA A 1 106 ? -2.264 -6.362 2.142 1.00 93.50 106 ALA A CA 1
ATOM 788 C C . ALA A 1 106 ? -3.292 -7.330 1.540 1.00 93.50 106 ALA A C 1
ATOM 790 O O . ALA A 1 106 ? -3.058 -8.537 1.514 1.00 93.50 106 ALA A O 1
ATOM 791 N N . TYR A 1 107 ? -4.393 -6.799 1.000 1.00 94.31 107 TYR A N 1
ATOM 792 C CA . TYR A 1 107 ? -5.392 -7.591 0.287 1.00 94.31 107 TYR A CA 1
ATOM 793 C C . TYR A 1 107 ? -4.818 -8.257 -0.975 1.00 94.31 107 TYR A C 1
ATOM 795 O O . TYR A 1 107 ? -4.998 -9.456 -1.172 1.00 94.31 107 TYR A O 1
ATOM 803 N N . LEU A 1 108 ? -4.076 -7.525 -1.812 1.00 93.62 108 LEU A N 1
ATOM 804 C CA . LEU A 1 108 ? -3.461 -8.087 -3.021 1.00 93.62 108 LEU A CA 1
ATOM 805 C C . LEU A 1 108 ? -2.448 -9.199 -2.699 1.00 93.62 108 LEU A C 1
ATOM 807 O O . LEU A 1 108 ? -2.329 -10.151 -3.473 1.00 93.62 108 LEU A O 1
ATOM 811 N N . VAL A 1 109 ? -1.744 -9.106 -1.567 1.00 92.81 109 VAL A N 1
ATOM 812 C CA . VAL A 1 109 ? -0.857 -10.173 -1.076 1.00 92.81 109 VAL A CA 1
ATOM 813 C C . VAL A 1 109 ? -1.646 -11.388 -0.593 1.00 92.81 109 VAL A C 1
ATOM 815 O O . VAL A 1 109 ? -1.303 -12.509 -0.968 1.00 92.81 109 VAL A O 1
ATOM 818 N N . ASP A 1 110 ? -2.708 -11.186 0.192 1.00 91.19 110 ASP A N 1
ATOM 819 C CA . ASP A 1 110 ? -3.581 -12.271 0.670 1.00 91.19 110 ASP A CA 1
ATOM 820 C C . ASP A 1 110 ? -4.197 -13.057 -0.502 1.00 91.19 110 ASP A C 1
ATOM 822 O O . ASP A 1 110 ? -4.201 -14.287 -0.516 1.00 91.19 110 ASP A O 1
ATOM 826 N N . GLU A 1 111 ? -4.588 -12.336 -1.553 1.00 91.25 111 GLU A N 1
ATOM 827 C CA . GLU A 1 111 ? -5.105 -12.871 -2.815 1.00 91.25 111 GLU A CA 1
ATOM 828 C C . GLU A 1 111 ? -4.024 -13.429 -3.757 1.00 91.25 111 GLU A C 1
ATOM 830 O O . GLU A 1 111 ? -4.335 -13.870 -4.866 1.00 91.25 111 GLU A O 1
ATOM 835 N N . LYS A 1 112 ? -2.747 -13.400 -3.352 1.00 91.88 112 LYS A N 1
ATOM 836 C CA . LYS A 1 112 ? -1.585 -13.858 -4.141 1.00 91.88 112 LYS A CA 1
ATOM 837 C C . LYS A 1 112 ? -1.425 -13.147 -5.494 1.00 91.88 112 LYS A C 1
ATOM 839 O O . LYS A 1 112 ? -0.810 -13.688 -6.412 1.00 91.88 112 LYS A O 1
ATOM 844 N N . LYS A 1 113 ? -1.963 -11.932 -5.617 1.00 91.06 113 LYS A N 1
ATOM 845 C CA . LYS A 1 113 ? -1.852 -11.058 -6.799 1.00 91.06 113 LYS A CA 1
ATOM 846 C C . LYS A 1 113 ? -0.609 -10.172 -6.743 1.00 91.06 113 LYS A C 1
ATOM 848 O O . LYS A 1 113 ? -0.141 -9.712 -7.778 1.00 91.06 113 LYS A O 1
ATOM 853 N N . LEU A 1 114 ? -0.062 -9.959 -5.548 1.00 91.88 114 LEU A N 1
ATOM 854 C CA . LEU A 1 114 ? 1.175 -9.222 -5.320 1.00 91.88 114 LEU A CA 1
ATOM 855 C C . LEU A 1 114 ? 2.052 -9.985 -4.322 1.00 91.88 114 LEU A C 1
ATOM 857 O O . LEU A 1 114 ? 1.546 -10.603 -3.391 1.00 91.88 114 LEU A O 1
ATOM 861 N N . ASP A 1 115 ? 3.372 -9.966 -4.502 1.00 89.62 115 ASP A N 1
ATOM 862 C CA . ASP A 1 115 ? 4.284 -10.536 -3.509 1.00 89.62 115 ASP A CA 1
ATOM 863 C C . ASP A 1 115 ? 4.581 -9.532 -2.383 1.00 89.62 115 ASP A C 1
ATOM 865 O O . ASP A 1 115 ? 4.524 -8.317 -2.576 1.00 89.62 115 ASP A O 1
ATOM 869 N N . GLY A 1 116 ? 4.909 -10.036 -1.190 1.00 83.81 116 GLY A N 1
ATOM 870 C CA . GLY A 1 116 ? 5.132 -9.188 -0.016 1.00 83.81 116 GLY A CA 1
ATOM 871 C C . GLY A 1 116 ? 6.271 -8.174 -0.188 1.00 83.81 116 GLY A C 1
ATOM 872 O O . GLY A 1 116 ? 6.208 -7.087 0.378 1.00 83.81 116 GLY A O 1
ATOM 873 N N . MET A 1 117 ? 7.289 -8.478 -1.001 1.00 80.94 117 MET A N 1
ATOM 874 C CA . MET A 1 117 ? 8.391 -7.542 -1.257 1.00 80.94 117 MET A CA 1
ATOM 875 C C . MET A 1 117 ? 7.946 -6.378 -2.142 1.00 80.94 117 MET A C 1
ATOM 877 O O . MET A 1 117 ? 8.336 -5.238 -1.895 1.00 80.94 117 MET A O 1
ATOM 881 N N . ALA A 1 118 ? 7.122 -6.647 -3.155 1.00 84.88 118 ALA A N 1
ATOM 882 C CA . ALA A 1 118 ? 6.489 -5.607 -3.952 1.00 84.88 118 ALA A CA 1
ATOM 883 C C . ALA A 1 118 ? 5.494 -4.792 -3.107 1.00 84.88 118 ALA A C 1
ATOM 885 O O . ALA A 1 118 ? 5.512 -3.567 -3.166 1.00 84.88 118 ALA A O 1
ATOM 886 N N . ALA A 1 119 ? 4.709 -5.434 -2.238 1.00 84.81 119 ALA A N 1
ATOM 887 C CA . ALA A 1 119 ? 3.805 -4.734 -1.325 1.00 84.81 119 ALA A CA 1
ATOM 888 C C . ALA A 1 119 ? 4.541 -3.782 -0.365 1.00 84.81 119 ALA A C 1
ATOM 890 O O . ALA A 1 119 ? 4.086 -2.667 -0.161 1.00 84.81 119 ALA A O 1
ATOM 891 N N . LEU A 1 120 ? 5.721 -4.139 0.153 1.00 80.06 120 LEU A N 1
ATOM 892 C CA . LEU A 1 120 ? 6.531 -3.216 0.970 1.00 80.06 120 LEU A CA 1
ATOM 893 C C . LEU A 1 120 ? 6.998 -1.966 0.206 1.00 80.06 120 LEU A C 1
ATOM 895 O O . LEU A 1 120 ? 7.321 -0.951 0.818 1.00 80.06 120 LEU A O 1
ATOM 899 N N . ARG A 1 121 ? 7.061 -2.033 -1.127 1.00 85.62 121 ARG A N 1
ATOM 900 C CA . ARG A 1 121 ? 7.433 -0.900 -1.986 1.00 85.62 121 ARG A CA 1
ATOM 901 C C . ARG A 1 121 ? 6.232 -0.065 -2.407 1.00 85.62 121 ARG A C 1
ATOM 903 O O . ARG A 1 121 ? 6.421 0.998 -2.992 1.00 85.62 121 ARG A O 1
ATOM 910 N N . ILE A 1 122 ? 5.011 -0.516 -2.133 1.00 80.38 122 ILE A N 1
ATOM 911 C CA . ILE A 1 122 ? 3.809 0.233 -2.475 1.00 80.38 122 ILE A CA 1
ATOM 912 C C . ILE A 1 122 ? 3.809 1.522 -1.639 1.00 80.38 122 ILE A C 1
ATOM 914 O O . ILE A 1 122 ? 3.890 1.500 -0.412 1.00 80.38 122 ILE A O 1
ATOM 918 N N . GLY A 1 123 ? 3.880 2.672 -2.306 1.00 75.94 123 GLY A N 1
ATOM 919 C CA . GLY A 1 123 ? 4.078 3.977 -1.665 1.00 75.94 123 GLY A CA 1
ATOM 920 C C . GLY A 1 123 ? 5.500 4.307 -1.198 1.00 75.94 123 GLY A C 1
ATOM 921 O O . GLY A 1 123 ? 5.713 5.405 -0.683 1.00 75.94 123 GLY A O 1
ATOM 922 N N . ALA A 1 124 ? 6.498 3.454 -1.450 1.00 73.81 124 ALA A N 1
ATOM 923 C CA . ALA A 1 124 ? 7.886 3.910 -1.425 1.00 73.81 124 ALA A CA 1
ATOM 924 C C . ALA A 1 124 ? 8.056 5.020 -2.481 1.00 73.81 124 ALA A C 1
ATOM 926 O O . ALA A 1 124 ? 7.592 4.885 -3.610 1.00 73.81 124 ALA A O 1
ATOM 927 N N . GLY A 1 125 ? 8.659 6.145 -2.092 1.00 66.12 125 GLY A N 1
ATOM 928 C CA . GLY A 1 125 ? 8.689 7.376 -2.898 1.00 66.12 125 GLY A CA 1
ATOM 929 C C . GLY A 1 125 ? 7.565 8.376 -2.581 1.00 66.12 125 GLY A C 1
ATOM 930 O O . GLY A 1 125 ? 7.733 9.565 -2.830 1.00 66.12 125 GLY A O 1
ATOM 931 N N . ALA A 1 126 ? 6.466 7.948 -1.945 1.00 66.62 126 ALA A N 1
ATOM 932 C CA . ALA A 1 126 ? 5.435 8.854 -1.411 1.00 66.62 126 ALA A CA 1
ATOM 933 C C . ALA A 1 126 ? 5.804 9.430 -0.030 1.00 66.62 126 ALA A C 1
ATOM 935 O O . ALA A 1 126 ? 5.216 10.416 0.438 1.00 66.62 126 ALA A O 1
ATOM 936 N N . GLU A 1 127 ? 6.750 8.775 0.641 1.00 69.38 127 GLU A N 1
ATOM 937 C CA . GLU A 1 127 ? 7.209 9.079 1.988 1.00 69.38 127 GLU A CA 1
ATOM 938 C C . GLU A 1 127 ? 8.371 10.074 1.928 1.00 69.38 127 GLU A C 1
ATOM 940 O O . GLU A 1 127 ? 9.461 9.756 1.461 1.00 69.38 127 GLU A O 1
ATOM 945 N N . LYS A 1 128 ? 8.162 11.288 2.447 1.00 67.69 128 LYS A N 1
ATOM 946 C CA . LYS A 1 128 ? 9.236 12.280 2.646 1.00 67.69 128 LYS A CA 1
ATOM 947 C C . LYS A 1 128 ? 9.945 12.120 3.999 1.00 67.69 128 LYS A C 1
ATOM 949 O O . LYS A 1 128 ? 10.624 13.036 4.446 1.00 67.69 128 LYS A O 1
ATOM 954 N N . GLY A 1 129 ? 9.732 10.994 4.687 1.00 68.12 129 GLY A N 1
ATOM 955 C CA . GLY A 1 129 ? 10.154 10.806 6.080 1.00 68.12 129 GLY A CA 1
ATOM 956 C C . GLY A 1 129 ? 9.389 11.680 7.082 1.00 68.12 129 GLY A C 1
ATOM 957 O O . GLY A 1 129 ? 9.846 11.865 8.202 1.00 68.12 129 GLY A O 1
ATOM 958 N N . THR A 1 130 ? 8.244 12.241 6.685 1.00 73.75 130 THR A N 1
ATOM 959 C CA . THR A 1 130 ? 7.435 13.161 7.504 1.00 73.75 130 THR A CA 1
ATOM 960 C C . THR A 1 130 ? 6.055 12.607 7.841 1.00 73.75 130 THR A C 1
ATOM 962 O O . THR A 1 130 ? 5.216 13.343 8.352 1.00 73.75 130 THR A O 1
ATOM 965 N N . GLU A 1 131 ? 5.774 11.352 7.486 1.00 81.50 131 GLU A N 1
ATOM 966 C CA . GLU A 1 131 ? 4.466 10.764 7.759 1.00 81.50 131 GLU A CA 1
ATOM 967 C C . GLU A 1 131 ? 4.307 10.518 9.262 1.00 81.50 131 GLU A C 1
ATOM 969 O O . GLU A 1 131 ? 5.172 9.938 9.917 1.00 81.50 131 GLU A O 1
ATOM 974 N N . SER A 1 132 ? 3.184 10.980 9.783 1.00 86.44 132 SER A N 1
ATOM 975 C CA . SER A 1 132 ? 2.787 10.977 11.185 1.00 86.44 132 SER A CA 1
ATOM 976 C C . SER A 1 132 ? 1.435 10.293 11.332 1.00 86.44 132 SER A C 1
ATOM 978 O O . SER A 1 132 ? 0.742 10.049 10.339 1.00 86.44 132 SER A O 1
ATOM 980 N N . PHE A 1 133 ? 1.018 10.063 12.573 1.00 86.75 133 PHE A N 1
ATOM 981 C CA . PHE A 1 133 ? -0.300 9.549 12.916 1.00 86.75 133 PHE A CA 1
ATOM 982 C C . PHE A 1 133 ? -1.406 10.257 12.126 1.00 86.75 133 PHE A C 1
ATOM 984 O O . PHE A 1 133 ? -2.146 9.609 11.396 1.00 86.75 133 PHE A O 1
ATOM 991 N N . SER A 1 134 ? -1.471 11.589 12.193 1.00 85.88 134 SER A N 1
ATOM 992 C CA . SER A 1 134 ? -2.545 12.368 11.566 1.00 85.88 134 SER A CA 1
ATOM 993 C C . SER A 1 134 ? -2.490 12.401 10.040 1.00 85.88 134 SER A C 1
ATOM 995 O O . SER A 1 134 ? -3.529 12.534 9.397 1.00 85.88 134 SER A O 1
ATOM 997 N N . THR A 1 135 ? -1.304 12.296 9.438 1.00 87.00 135 THR A N 1
ATOM 998 C CA . THR A 1 135 ? -1.157 12.396 7.977 1.00 87.00 135 THR A CA 1
ATOM 999 C C . THR A 1 135 ? -1.394 11.063 7.273 1.00 87.00 135 THR A C 1
ATOM 1001 O O . THR A 1 135 ? -1.904 11.071 6.151 1.00 87.00 135 THR A O 1
ATOM 1004 N N . ALA A 1 136 ? -1.134 9.932 7.942 1.00 85.62 136 ALA A N 1
ATOM 1005 C CA . ALA A 1 136 ? -1.285 8.584 7.387 1.00 85.62 136 ALA A CA 1
ATOM 1006 C C . ALA A 1 136 ? -2.686 8.303 6.809 1.00 85.62 136 ALA A C 1
ATOM 1008 O O . ALA A 1 136 ? -2.829 7.590 5.812 1.00 85.62 136 ALA A O 1
ATOM 1009 N N . PHE A 1 137 ? -3.722 8.890 7.410 1.00 88.12 137 PHE A N 1
ATOM 1010 C CA . PHE A 1 137 ? -5.121 8.670 7.039 1.00 88.12 137 PHE A CA 1
ATOM 1011 C C . PHE A 1 137 ? -5.856 9.920 6.532 1.00 88.12 137 PHE A C 1
ATOM 1013 O O . PHE A 1 137 ? -7.062 9.851 6.296 1.00 88.12 137 PHE A O 1
ATOM 1020 N N . ALA A 1 138 ? -5.165 11.053 6.372 1.00 88.56 138 ALA A N 1
ATOM 1021 C CA . ALA A 1 138 ? -5.785 12.318 5.964 1.00 88.56 138 ALA A CA 1
ATOM 1022 C C . ALA A 1 138 ? -5.390 12.764 4.550 1.00 88.56 138 ALA A C 1
ATOM 1024 O O . ALA A 1 138 ? -6.220 13.304 3.820 1.00 88.56 138 ALA A O 1
ATOM 1025 N N . GLU A 1 139 ? -4.131 12.563 4.152 1.00 89.00 139 GLU A N 1
ATOM 1026 C CA . GLU A 1 139 ? -3.624 13.068 2.874 1.00 89.00 139 GLU A CA 1
ATOM 1027 C C . GLU A 1 139 ? -3.822 12.038 1.758 1.00 89.00 139 GLU A C 1
ATOM 1029 O O . GLU A 1 139 ? -3.315 10.918 1.845 1.00 89.00 139 GLU A O 1
ATOM 1034 N N . LYS A 1 140 ? -4.518 12.435 0.685 1.00 92.88 140 LYS A N 1
ATOM 1035 C CA . LYS A 1 140 ? -4.629 11.632 -0.537 1.00 92.88 140 LYS A CA 1
ATOM 1036 C C . LYS A 1 140 ? -3.491 11.924 -1.507 1.00 92.88 140 LYS A C 1
ATOM 1038 O O . LYS A 1 140 ? -3.127 13.080 -1.716 1.00 92.88 140 LYS A O 1
ATOM 1043 N N . LYS A 1 141 ? -2.959 10.872 -2.125 1.00 92.94 141 LYS A N 1
ATOM 1044 C CA . LYS A 1 141 ? -1.862 10.923 -3.099 1.00 92.94 141 LYS A CA 1
ATOM 1045 C C . LYS A 1 141 ? -2.177 10.034 -4.298 1.00 92.94 141 LYS A C 1
ATOM 1047 O O . LYS A 1 141 ? -2.947 9.080 -4.199 1.00 92.94 141 LYS A O 1
ATOM 1052 N N . ASN A 1 142 ? -1.526 10.334 -5.418 1.00 95.19 142 ASN A N 1
ATOM 1053 C CA . ASN A 1 142 ? -1.556 9.494 -6.608 1.00 95.19 142 ASN A CA 1
ATOM 1054 C C . ASN A 1 142 ? -0.426 8.460 -6.539 1.00 95.19 142 ASN A C 1
ATOM 1056 O O . ASN A 1 142 ? 0.682 8.678 -7.031 1.00 95.19 142 ASN A O 1
ATOM 1060 N N . PHE A 1 143 ? -0.699 7.342 -5.874 1.00 94.56 143 PHE A N 1
ATOM 1061 C CA . PHE A 1 143 ? 0.260 6.256 -5.699 1.00 94.56 143 PHE A CA 1
ATOM 1062 C C . PHE A 1 143 ? 0.551 5.503 -6.996 1.00 94.56 143 PHE A C 1
ATOM 1064 O O . PHE A 1 143 ? 1.647 4.961 -7.139 1.00 94.56 143 PHE A O 1
ATOM 1071 N N . TYR A 1 144 ? -0.382 5.517 -7.949 1.00 95.19 144 TYR A N 1
ATOM 1072 C CA . TYR A 1 144 ? -0.154 4.993 -9.292 1.00 95.19 144 TYR A CA 1
ATOM 1073 C C . TYR A 1 144 ? 0.969 5.767 -10.006 1.00 95.19 144 TYR A C 1
ATOM 1075 O O . TYR A 1 144 ? 1.970 5.183 -10.419 1.00 95.19 144 TYR A O 1
ATOM 1083 N N . ALA A 1 145 ? 0.864 7.098 -10.064 1.00 95.38 145 ALA A N 1
ATOM 1084 C CA . ALA A 1 145 ? 1.876 7.958 -10.677 1.00 95.38 145 ALA A CA 1
ATOM 1085 C C . ALA A 1 145 ? 3.233 7.859 -9.962 1.00 95.38 145 ALA A C 1
ATOM 1087 O O . ALA A 1 145 ? 4.274 7.814 -10.615 1.00 95.38 145 ALA A O 1
ATOM 1088 N N . ILE A 1 146 ? 3.228 7.761 -8.629 1.00 94.19 146 ILE A N 1
ATOM 1089 C CA . ILE A 1 146 ? 4.453 7.550 -7.842 1.00 94.19 146 ILE A CA 1
ATOM 1090 C C . ILE A 1 146 ? 5.105 6.208 -8.203 1.00 94.19 146 ILE A C 1
ATOM 1092 O O . ILE A 1 146 ? 6.317 6.150 -8.394 1.00 94.19 146 ILE A O 1
ATOM 1096 N 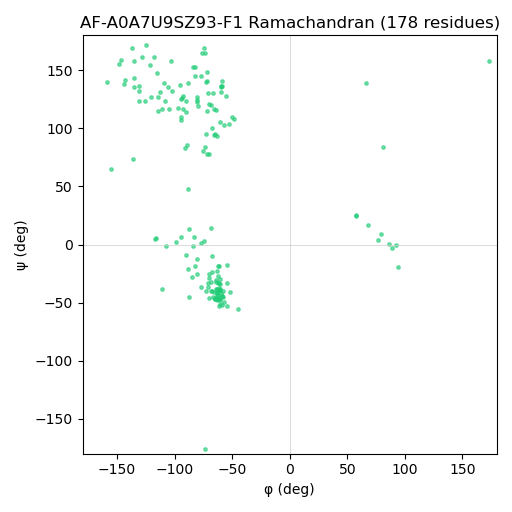N . ALA A 1 147 ? 4.329 5.128 -8.335 1.00 94.81 147 ALA A N 1
ATOM 1097 C CA . ALA A 1 147 ? 4.863 3.829 -8.743 1.00 94.81 147 ALA A CA 1
ATOM 1098 C C . ALA A 1 147 ? 5.444 3.864 -10.169 1.00 94.81 147 ALA A C 1
ATOM 1100 O O . ALA A 1 147 ? 6.502 3.276 -10.399 1.00 94.81 147 ALA A O 1
ATOM 1101 N N . GLU A 1 148 ? 4.821 4.589 -11.105 1.00 95.69 148 GLU A N 1
ATOM 1102 C CA . GLU A 1 148 ? 5.388 4.819 -12.442 1.00 95.69 148 GLU A CA 1
ATOM 1103 C C . GLU A 1 148 ? 6.712 5.587 -12.403 1.00 95.69 148 GLU A C 1
ATOM 1105 O O . GLU A 1 148 ? 7.671 5.201 -13.078 1.00 95.69 148 GLU A O 1
ATOM 1110 N N . GLU A 1 149 ? 6.775 6.679 -11.640 1.00 95.56 149 GLU A N 1
ATOM 1111 C CA . GLU A 1 149 ? 7.988 7.486 -11.494 1.00 95.56 149 GLU A CA 1
ATOM 1112 C C . GLU A 1 149 ? 9.120 6.649 -10.897 1.00 95.56 149 GLU A C 1
ATOM 1114 O O . GLU A 1 149 ? 10.229 6.603 -11.438 1.00 95.56 149 GLU A O 1
ATOM 1119 N N . MET A 1 150 ? 8.818 5.898 -9.837 1.00 94.56 150 MET A N 1
ATOM 1120 C CA . MET A 1 150 ? 9.781 5.001 -9.217 1.00 94.56 150 MET A CA 1
ATOM 1121 C C . MET A 1 150 ? 10.217 3.892 -10.175 1.00 94.56 150 MET A C 1
ATOM 1123 O O . MET A 1 150 ? 11.409 3.596 -10.238 1.00 94.56 150 MET A O 1
ATOM 1127 N N . MET A 1 151 ? 9.311 3.310 -10.967 1.00 95.06 151 MET A N 1
ATOM 1128 C CA . MET A 1 151 ? 9.667 2.325 -11.993 1.00 95.06 151 MET A CA 1
ATOM 1129 C C . MET A 1 151 ? 10.691 2.895 -12.984 1.00 95.06 151 MET A C 1
ATOM 1131 O O . MET A 1 151 ? 11.722 2.260 -13.228 1.00 95.06 151 MET A O 1
ATOM 1135 N N . LYS A 1 152 ? 10.437 4.097 -13.522 1.00 96.75 152 LYS A N 1
ATOM 1136 C CA . LYS A 1 152 ? 11.337 4.789 -14.463 1.00 96.75 152 LYS A CA 1
ATOM 1137 C C . LYS A 1 152 ? 12.699 5.062 -13.823 1.00 96.75 152 LYS A C 1
ATOM 1139 O O . LYS A 1 152 ? 13.720 4.679 -14.388 1.00 96.75 152 LYS A O 1
ATOM 1144 N N . MET A 1 153 ? 12.715 5.594 -12.602 1.00 95.75 153 MET A N 1
ATOM 1145 C CA . MET A 1 153 ? 13.945 5.841 -11.845 1.00 95.75 153 MET A CA 1
ATOM 1146 C C . MET A 1 153 ? 14.763 4.557 -11.630 1.00 95.75 153 MET A C 1
ATOM 1148 O O . MET A 1 153 ? 15.975 4.548 -11.840 1.00 95.75 153 MET A O 1
ATOM 1152 N N . GLN A 1 154 ? 14.124 3.444 -11.243 1.00 95.94 154 GLN A N 1
ATOM 1153 C CA . GLN A 1 154 ? 14.837 2.173 -11.064 1.00 95.94 154 GLN A CA 1
ATOM 1154 C C . GLN A 1 154 ? 15.477 1.688 -12.372 1.00 95.94 154 GLN A C 1
ATOM 1156 O O . GLN A 1 154 ? 16.591 1.161 -12.344 1.00 95.94 154 GLN A O 1
ATOM 1161 N N . TYR A 1 155 ? 14.808 1.889 -13.512 1.00 97.19 155 TYR A N 1
ATOM 1162 C CA . TYR A 1 155 ? 15.364 1.569 -14.826 1.00 97.19 155 TYR A CA 1
ATOM 1163 C C . TYR A 1 155 ? 16.585 2.437 -15.162 1.00 97.19 155 TYR A C 1
ATOM 1165 O O . TYR A 1 155 ? 17.630 1.907 -15.544 1.00 97.19 155 TYR A O 1
ATOM 1173 N N . GLU A 1 156 ? 16.491 3.752 -14.957 1.00 97.75 156 GLU A N 1
ATOM 1174 C CA . GLU A 1 156 ? 17.585 4.707 -15.192 1.00 97.75 156 GLU A CA 1
ATOM 1175 C C . GLU A 1 156 ? 18.818 4.403 -14.332 1.00 97.75 156 GLU A C 1
ATOM 1177 O O . GLU A 1 156 ? 19.951 4.430 -14.817 1.00 97.75 156 GLU A O 1
ATOM 1182 N N . CYS A 1 157 ? 18.607 4.006 -13.075 1.00 96.44 157 CYS A N 1
ATOM 1183 C CA . CYS A 1 157 ? 19.667 3.555 -12.173 1.00 96.44 157 CYS A CA 1
ATOM 1184 C C . CYS A 1 157 ? 20.203 2.146 -12.492 1.00 96.44 157 CYS A C 1
ATOM 1186 O O . CYS A 1 157 ? 21.042 1.634 -11.750 1.00 96.44 157 CYS A O 1
ATOM 1188 N N . ARG A 1 158 ? 19.731 1.496 -13.567 1.00 97.00 158 ARG A N 1
ATOM 1189 C CA . ARG A 1 158 ? 20.064 0.109 -13.946 1.00 97.00 158 ARG A CA 1
ATOM 1190 C C . ARG A 1 158 ? 19.729 -0.925 -12.861 1.00 97.00 158 ARG A C 1
ATOM 1192 O O . ARG A 1 158 ? 20.310 -2.009 -12.829 1.00 97.00 158 ARG A O 1
ATOM 1199 N N . ASN A 1 159 ? 18.765 -0.623 -11.990 1.00 96.81 159 ASN A N 1
ATOM 1200 C CA . ASN A 1 159 ? 18.241 -1.550 -10.992 1.00 96.81 159 ASN A CA 1
ATOM 1201 C C . ASN A 1 159 ? 17.038 -2.323 -11.553 1.00 96.81 159 ASN A C 1
ATOM 1203 O O . ASN A 1 159 ? 15.877 -1.999 -11.294 1.00 96.81 159 ASN A O 1
ATOM 1207 N N . LEU A 1 160 ? 17.321 -3.392 -12.298 1.00 96.25 160 LEU A N 1
ATOM 1208 C CA . LEU A 1 160 ? 16.281 -4.202 -12.941 1.00 96.25 160 LEU A CA 1
ATOM 1209 C C . LEU A 1 160 ? 15.356 -4.914 -11.941 1.00 96.25 160 LEU A C 1
ATOM 1211 O O . LEU A 1 160 ? 14.174 -5.092 -12.224 1.00 96.25 160 LEU A O 1
ATOM 1215 N N . ALA A 1 161 ? 15.856 -5.280 -10.757 1.00 93.19 161 ALA A N 1
ATOM 1216 C CA . ALA A 1 161 ? 15.028 -5.884 -9.712 1.00 93.19 161 ALA A CA 1
ATOM 1217 C C . ALA A 1 161 ? 14.012 -4.879 -9.143 1.00 93.19 161 ALA A C 1
ATOM 1219 O O . ALA A 1 161 ? 12.849 -5.219 -8.911 1.00 93.19 161 ALA A O 1
ATOM 1220 N N . GLY A 1 162 ? 14.441 -3.628 -8.950 1.00 92.19 162 GLY A N 1
ATOM 1221 C CA . GLY A 1 162 ? 13.562 -2.525 -8.570 1.00 92.19 162 GLY A CA 1
ATOM 1222 C C . GLY A 1 162 ? 12.518 -2.240 -9.647 1.00 92.19 162 GLY A C 1
ATOM 1223 O O . GLY A 1 162 ? 11.331 -2.183 -9.334 1.00 92.19 162 GLY A O 1
ATOM 1224 N N . TYR A 1 163 ? 12.947 -2.147 -10.908 1.00 95.50 163 TYR A N 1
ATOM 1225 C CA . TYR A 1 163 ? 12.057 -1.958 -12.055 1.00 95.50 163 TYR A CA 1
ATOM 1226 C C . TYR A 1 163 ? 10.969 -3.038 -12.110 1.00 95.50 163 TYR A C 1
ATOM 1228 O O . TYR A 1 163 ? 9.784 -2.715 -12.096 1.00 95.50 163 TYR A O 1
ATOM 1236 N N . ALA A 1 164 ? 11.359 -4.316 -12.069 1.00 94.62 164 ALA A N 1
ATOM 1237 C CA . ALA A 1 164 ? 10.419 -5.434 -12.107 1.00 94.62 164 ALA A CA 1
ATOM 1238 C C . ALA A 1 164 ? 9.448 -5.429 -10.913 1.00 94.62 164 ALA A C 1
ATOM 1240 O O . ALA A 1 164 ? 8.293 -5.827 -11.052 1.00 94.62 164 ALA A O 1
ATOM 1241 N N . SER A 1 165 ? 9.890 -4.962 -9.740 1.00 93.62 165 SER A N 1
ATOM 1242 C CA . SER A 1 165 ? 9.016 -4.837 -8.567 1.00 93.62 165 SER A CA 1
ATOM 1243 C C . SER A 1 165 ? 7.929 -3.778 -8.777 1.00 93.62 165 SER A C 1
ATOM 1245 O O . SER A 1 165 ? 6.765 -4.050 -8.495 1.00 93.62 165 SER A O 1
ATOM 1247 N N . TYR A 1 166 ? 8.276 -2.598 -9.307 1.00 94.81 166 TYR A N 1
ATOM 1248 C CA . TYR A 1 166 ? 7.282 -1.560 -9.611 1.00 94.81 166 TYR A CA 1
ATOM 1249 C C . TYR A 1 166 ? 6.393 -1.920 -10.799 1.00 94.81 166 TYR A C 1
ATOM 1251 O O . TYR A 1 166 ? 5.202 -1.628 -10.765 1.00 94.81 166 TYR A O 1
ATOM 1259 N N . GLN A 1 167 ? 6.921 -2.640 -11.790 1.00 95.25 167 GLN A N 1
ATOM 1260 C CA . GLN A 1 167 ? 6.109 -3.176 -12.878 1.00 95.25 167 GLN A CA 1
ATOM 1261 C C . GLN A 1 167 ? 5.009 -4.111 -12.349 1.00 95.25 167 GLN A C 1
ATOM 1263 O O . GLN A 1 167 ? 3.856 -3.971 -12.739 1.00 95.25 167 GLN A O 1
ATOM 1268 N N . LYS A 1 168 ? 5.331 -5.012 -11.409 1.00 94.62 168 LYS A N 1
ATOM 1269 C CA . LYS A 1 168 ? 4.326 -5.869 -10.754 1.00 94.62 168 LYS A CA 1
ATOM 1270 C C . LYS A 1 168 ? 3.272 -5.069 -9.988 1.00 94.62 168 LYS A C 1
ATOM 1272 O O . LYS A 1 168 ? 2.106 -5.446 -10.021 1.00 94.62 168 LYS A O 1
ATOM 1277 N N . ILE A 1 169 ? 3.674 -3.996 -9.297 1.00 95.06 169 ILE A N 1
ATOM 1278 C CA . ILE A 1 169 ? 2.738 -3.112 -8.584 1.00 95.06 169 ILE A CA 1
ATOM 1279 C C . ILE A 1 169 ? 1.748 -2.492 -9.574 1.00 95.06 169 ILE A C 1
ATOM 1281 O O . ILE A 1 169 ? 0.545 -2.595 -9.360 1.00 95.06 169 ILE A O 1
ATOM 1285 N N . LEU A 1 170 ? 2.245 -1.901 -10.663 1.00 95.12 170 LEU A N 1
ATOM 1286 C CA . LEU A 1 170 ? 1.404 -1.264 -11.679 1.00 95.12 170 LEU A CA 1
ATOM 1287 C C . LEU A 1 170 ? 0.461 -2.273 -12.337 1.00 95.12 170 LEU A C 1
ATOM 1289 O O . LEU A 1 170 ? -0.741 -2.049 -12.353 1.00 95.12 170 LEU A O 1
ATOM 1293 N N . SER A 1 171 ? 0.964 -3.443 -12.745 1.00 94.56 171 SER A N 1
ATOM 1294 C CA . SER A 1 171 ? 0.109 -4.500 -13.301 1.00 94.56 171 SER A CA 1
ATOM 1295 C C . SER A 1 171 ? -0.963 -4.982 -12.319 1.00 94.56 171 SER A C 1
ATOM 1297 O O . SER A 1 171 ? -2.062 -5.343 -12.737 1.00 94.56 171 SER A O 1
ATOM 1299 N N . ALA A 1 172 ? -0.668 -5.001 -11.015 1.00 93.69 172 ALA A N 1
ATOM 1300 C CA . ALA A 1 172 ? -1.661 -5.330 -9.999 1.00 93.69 172 ALA A CA 1
ATOM 1301 C C . ALA A 1 172 ? -2.709 -4.218 -9.838 1.00 93.69 172 ALA A C 1
ATOM 1303 O O . ALA A 1 172 ? -3.877 -4.539 -9.638 1.00 93.69 172 ALA A O 1
ATOM 1304 N N . PHE A 1 173 ? -2.319 -2.943 -9.947 1.00 93.50 173 PHE A N 1
ATOM 1305 C CA . PHE A 1 173 ? -3.255 -1.816 -9.970 1.00 93.50 173 PHE A CA 1
ATOM 1306 C C . PHE A 1 173 ? -4.148 -1.837 -11.210 1.00 93.50 173 PHE A C 1
ATOM 1308 O O . PHE A 1 173 ? -5.359 -1.729 -11.056 1.00 93.50 173 PHE A O 1
ATOM 1315 N N . ASP A 1 174 ? -3.593 -2.056 -12.400 1.00 93.00 174 ASP A N 1
ATOM 1316 C CA . ASP A 1 174 ? -4.360 -2.133 -13.650 1.00 93.00 174 ASP A CA 1
ATOM 1317 C C . ASP A 1 174 ? -5.414 -3.240 -13.577 1.00 93.00 174 ASP A C 1
ATOM 1319 O O . ASP A 1 174 ? -6.611 -2.995 -13.708 1.00 93.00 174 ASP A O 1
ATOM 1323 N N . ALA A 1 175 ? -4.988 -4.456 -13.217 1.00 88.50 175 ALA A N 1
ATOM 1324 C CA . ALA A 1 175 ? -5.886 -5.600 -13.070 1.00 88.50 175 ALA A CA 1
ATOM 1325 C C . ALA A 1 175 ? -6.947 -5.414 -11.970 1.00 88.50 175 ALA A C 1
ATOM 1327 O O . ALA A 1 175 ? -7.921 -6.174 -11.911 1.00 88.50 175 ALA A O 1
ATOM 1328 N N . PHE A 1 176 ? -6.723 -4.471 -11.055 1.00 82.75 176 PHE A N 1
ATOM 1329 C CA . PHE A 1 176 ? -7.652 -4.125 -9.995 1.00 82.75 176 PHE A CA 1
ATOM 1330 C C . PHE A 1 176 ? -8.664 -3.065 -10.440 1.00 82.75 176 PHE A C 1
ATOM 1332 O O . PHE A 1 176 ? -9.856 -3.242 -10.206 1.00 82.75 176 PHE A O 1
ATOM 1339 N N . MET A 1 177 ? -8.202 -2.013 -11.119 1.00 79.50 177 MET A N 1
ATOM 1340 C CA . MET A 1 177 ? -9.045 -0.941 -11.654 1.00 79.50 177 MET A CA 1
ATOM 1341 C C . MET A 1 177 ? -9.936 -1.424 -12.808 1.00 79.50 177 MET A C 1
ATOM 1343 O O . MET A 1 177 ? -11.082 -0.999 -12.900 1.00 79.50 177 MET A O 1
ATOM 1347 N N . ASP A 1 178 ? -9.472 -2.382 -13.616 1.00 73.88 178 ASP A N 1
ATOM 1348 C CA . ASP A 1 178 ? -10.254 -2.991 -14.707 1.00 73.88 178 ASP A CA 1
ATOM 1349 C C . ASP A 1 178 ? -11.445 -3.844 -14.222 1.00 73.88 178 ASP A C 1
ATOM 1351 O O . ASP A 1 178 ? -12.269 -4.287 -15.023 1.00 73.88 178 ASP A O 1
ATOM 1355 N N . LYS A 1 179 ? -11.537 -4.119 -12.914 1.00 57.16 179 LYS A N 1
ATOM 1356 C CA . LYS A 1 179 ? -12.634 -4.885 -12.296 1.00 57.16 179 LYS A CA 1
ATOM 1357 C C . LYS A 1 179 ? -13.708 -4.008 -11.639 1.00 57.16 179 LYS A C 1
ATOM 1359 O O . LYS A 1 179 ? -14.609 -4.572 -11.014 1.00 57.16 179 LYS A O 1
ATOM 1364 N N . GLY A 1 180 ? -13.572 -2.682 -11.732 1.00 50.03 180 GLY A N 1
ATOM 1365 C CA . GLY A 1 180 ? -14.500 -1.688 -11.178 1.00 50.03 180 GLY A CA 1
ATOM 1366 C C . GLY A 1 180 ? -15.753 -1.470 -12.013 1.00 50.03 180 GLY A C 1
ATOM 1367 O O . GLY A 1 180 ? -15.664 -1.544 -13.258 1.00 50.03 180 GLY A O 1
#

Nearest PDB structures (foldseek):
  3od9-assembly1_B  TM=6.226E-01  e=7.717E-01  Aeromonas hydrophila subsp. hydrophila ATCC 7966
  2wex-assembly1_A  TM=6.616E-01  e=2.607E+00  Homo sapiens
  5g3q-assembly1_A  TM=5.065E-01  e=1.547E+00  Homo sapiens
  3q9d-assembly1_A  TM=3.804E-01  e=1.737E+00  Chlamydia pneumoniae
  3q9d-assembly1_B  TM=3.554E-01  e=1.640E+00  Chlamydia pneumoniae

Mean predicted aligned error: 11.88 Å

Foldseek 3Di:
DDDDDDDDDDDDDDDDDDDDDPPPPPPPPPPLQPAPQPPDPQFLDKDAASQNKIKTKHFDPPADPVWTWIWIWTAGSVGDIDIDTAGLLPDQLQWHALSNLLHVLSVCVVVVLAPPVLSVCQCVQVCPSHGHSVRRHPDIHNSLVSLVVQLVVCVVVVNVVSNVSSVSVNVSNVVSVVVD